Protein AF-A0A919BD78-F1 (afdb_monomer_lite)

Sequence (275 aa):
MIADKPFQGYGYGSFERAYLDYYNAMKVEQPMLNPPLLKLNHPHNEILYWVVEGGIAAALAMICFVIAYFTLFNTDSRFCWPQVLALLGLVSPIVFHAMVEIPFDSAASHWHLLIFLLFFTLVTGNQSLKSQTLPSGILPVTGALLTAGFFVPFLLTTMHTLLIIVKHEVSGFQKIETFKEIINPLPLRERMLLHVNTHKYLKGIKEKKPELLVQYIQWAKQQLRFKPRIEIYRDLLLCLKILQRESEYQAYLNEAQKTYPNELHWLATKNKTIN

Structure (mmCIF, N/CA/C/O backbone):
data_AF-A0A919BD78-F1
#
_entry.id   AF-A0A919BD78-F1
#
loop_
_atom_site.group_PDB
_atom_site.id
_atom_site.type_symbol
_atom_site.label_atom_id
_atom_site.label_alt_id
_atom_site.label_comp_id
_atom_site.label_asym_id
_atom_site.label_entity_id
_atom_site.label_seq_id
_atom_site.pdbx_PDB_ins_code
_atom_site.Cartn_x
_atom_site.Cartn_y
_atom_site.Cartn_z
_atom_site.occupancy
_atom_site.B_iso_or_equiv
_atom_site.auth_seq_id
_atom_site.auth_comp_id
_atom_site.auth_asym_id
_atom_site.auth_atom_id
_atom_site.pdbx_PDB_model_num
ATOM 1 N N . MET A 1 1 ? -3.874 -18.385 -4.266 1.00 93.62 1 MET A N 1
ATOM 2 C CA . MET A 1 1 ? -4.348 -17.039 -4.655 1.00 93.62 1 MET A CA 1
ATOM 3 C C . MET A 1 1 ? -4.496 -16.894 -6.166 1.00 93.62 1 MET A C 1
ATOM 5 O O . MET A 1 1 ? -5.627 -16.925 -6.616 1.00 93.62 1 MET A O 1
ATOM 9 N N . ILE A 1 2 ? -3.426 -16.806 -6.975 1.00 94.44 2 ILE A N 1
ATOM 10 C CA . ILE A 1 2 ? -3.578 -16.654 -8.448 1.00 94.44 2 ILE A CA 1
ATOM 11 C C . ILE A 1 2 ? -4.438 -17.777 -9.049 1.00 94.44 2 ILE A C 1
ATOM 13 O O . ILE A 1 2 ? -5.378 -17.506 -9.783 1.00 94.44 2 ILE A O 1
ATOM 17 N N . ALA A 1 3 ? -4.168 -19.031 -8.675 1.00 94.31 3 ALA A N 1
ATOM 18 C CA . ALA A 1 3 ? -4.955 -20.178 -9.132 1.00 94.31 3 ALA A CA 1
ATOM 19 C C . ALA A 1 3 ? -6.414 -20.186 -8.626 1.00 94.31 3 ALA A C 1
ATOM 21 O O . ALA A 1 3 ? -7.265 -20.791 -9.262 1.00 94.31 3 ALA A O 1
ATOM 22 N N . ASP A 1 4 ? -6.700 -19.514 -7.507 1.00 94.12 4 ASP A N 1
ATOM 23 C CA . ASP A 1 4 ? -8.040 -19.441 -6.903 1.00 94.12 4 ASP A CA 1
ATOM 24 C C . ASP A 1 4 ? -8.927 -18.420 -7.634 1.00 94.12 4 ASP A C 1
ATOM 26 O O . ASP A 1 4 ? -10.087 -18.689 -7.933 1.00 94.12 4 ASP A O 1
ATOM 30 N N . LYS A 1 5 ? -8.363 -17.260 -8.005 1.00 95.12 5 LYS A N 1
ATOM 31 C CA . LYS A 1 5 ? -9.062 -16.208 -8.764 1.00 95.12 5 LYS A CA 1
ATOM 32 C C . LYS A 1 5 ? -8.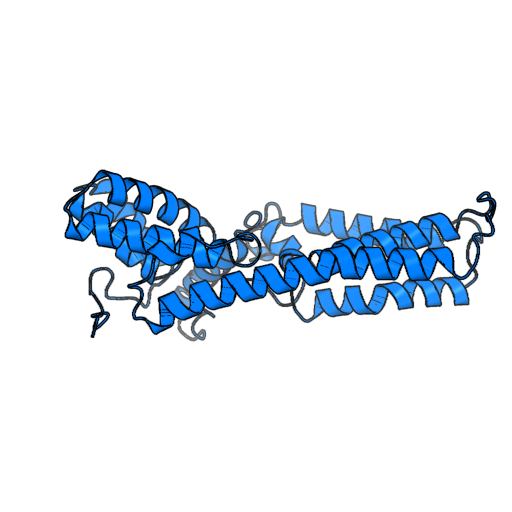274 -15.767 -10.002 1.00 95.12 5 LYS A C 1
ATOM 34 O O . LYS A 1 5 ? -7.841 -14.616 -10.068 1.00 95.12 5 LYS A O 1
ATOM 39 N N . PRO A 1 6 ? -8.116 -16.636 -11.017 1.00 94.88 6 PRO A N 1
ATOM 40 C CA . PRO A 1 6 ? -7.231 -16.363 -12.148 1.00 94.88 6 PRO A CA 1
ATOM 41 C C . PRO A 1 6 ? -7.712 -15.207 -13.030 1.00 94.88 6 PRO A C 1
ATOM 43 O O . PRO A 1 6 ? -6.895 -14.488 -13.592 1.00 94.88 6 PRO A O 1
ATOM 46 N N . PHE A 1 7 ? -9.026 -14.998 -13.153 1.00 94.50 7 PHE A N 1
ATOM 47 C CA . PHE A 1 7 ? -9.575 -13.980 -14.052 1.00 94.50 7 PHE A CA 1
ATOM 48 C C . PHE A 1 7 ? -9.624 -12.587 -13.419 1.00 94.50 7 PHE A C 1
ATOM 50 O O . PHE A 1 7 ? -9.066 -11.647 -13.973 1.00 94.50 7 PHE A O 1
ATOM 57 N N . GLN A 1 8 ? -10.290 -12.461 -12.268 1.00 93.62 8 GLN A N 1
ATOM 58 C CA . GLN A 1 8 ? -10.563 -11.168 -11.627 1.00 93.62 8 GLN A CA 1
ATOM 59 C C . GLN A 1 8 ? -9.479 -10.736 -10.632 1.00 93.62 8 GLN A C 1
ATOM 61 O O . GLN A 1 8 ? -9.412 -9.557 -10.299 1.00 93.62 8 GLN A O 1
ATOM 66 N N . GLY A 1 9 ? -8.666 -11.673 -10.133 1.00 95.50 9 GLY A N 1
ATOM 67 C CA . GLY A 1 9 ? -7.804 -11.428 -8.981 1.00 95.50 9 GLY A CA 1
ATOM 68 C C . GLY A 1 9 ? -8.604 -11.151 -7.701 1.00 95.50 9 GLY A C 1
ATOM 69 O O . GLY A 1 9 ? -9.789 -11.485 -7.591 1.00 95.50 9 GLY A O 1
ATOM 70 N N . TYR A 1 10 ? -7.944 -10.562 -6.705 1.00 95.19 10 TYR A N 1
ATOM 71 C CA . TYR A 1 10 ? -8.564 -10.186 -5.426 1.00 95.19 10 TYR A CA 1
ATOM 72 C C . TYR A 1 10 ? -8.999 -8.713 -5.357 1.00 95.19 10 TYR A C 1
ATOM 74 O O . TYR A 1 10 ? -9.708 -8.339 -4.424 1.00 95.19 10 TYR A O 1
ATOM 82 N N . GLY A 1 11 ? -8.667 -7.909 -6.370 1.00 93.75 11 GLY A N 1
ATOM 83 C CA . GLY A 1 11 ? -8.955 -6.478 -6.442 1.00 93.75 11 GLY A CA 1
ATOM 84 C C . GLY A 1 11 ? -7.806 -5.612 -5.920 1.00 93.75 11 GLY A C 1
ATOM 85 O O . GLY A 1 11 ? -7.064 -6.012 -5.023 1.00 93.75 11 GLY A O 1
ATOM 86 N N . TYR A 1 12 ? -7.675 -4.409 -6.478 1.00 91.25 12 TYR A N 1
ATOM 87 C CA . TYR A 1 12 ? -6.550 -3.515 -6.195 1.00 91.25 12 TYR A CA 1
ATOM 88 C C . TYR A 1 12 ? -6.520 -2.977 -4.761 1.00 91.25 12 TYR A C 1
ATOM 90 O O . TYR A 1 12 ? -7.548 -2.567 -4.211 1.00 91.25 12 TYR A O 1
ATOM 98 N N . GLY A 1 13 ? -5.319 -2.959 -4.179 1.00 88.94 13 GLY A N 1
ATOM 99 C CA . GLY A 1 13 ? -5.038 -2.519 -2.811 1.00 88.94 13 GLY A CA 1
ATOM 100 C C . GLY A 1 13 ? -5.510 -3.489 -1.725 1.00 88.94 13 GLY A C 1
ATOM 101 O O . GLY A 1 13 ? -5.437 -3.164 -0.538 1.00 88.94 13 GLY A O 1
ATOM 102 N N . SER A 1 14 ? -6.030 -4.659 -2.106 1.00 92.31 14 SER A N 1
ATOM 103 C CA . SER A 1 14 ? -6.612 -5.641 -1.187 1.00 92.31 14 SER A CA 1
ATOM 104 C C . SER A 1 14 ? -5.649 -6.762 -0.805 1.00 92.31 14 SER A C 1
ATOM 106 O O . SER A 1 14 ? -6.011 -7.593 0.027 1.00 92.31 14 SER A O 1
ATOM 108 N N . PHE A 1 15 ? -4.443 -6.804 -1.379 1.00 94.00 15 PHE A N 1
ATOM 109 C CA . PHE A 1 15 ? -3.507 -7.911 -1.204 1.00 94.00 15 PHE A CA 1
ATOM 110 C C . PHE A 1 15 ? -3.303 -8.315 0.254 1.00 94.00 15 PHE A C 1
ATOM 112 O O . PHE A 1 15 ? -3.422 -9.493 0.567 1.00 94.00 15 PHE A O 1
ATOM 119 N N . GLU A 1 16 ? -3.031 -7.364 1.153 1.00 93.44 16 GLU A N 1
ATOM 120 C CA . GLU A 1 16 ? -2.777 -7.670 2.567 1.00 93.44 16 GLU A CA 1
ATOM 121 C C . GLU A 1 16 ? -3.968 -8.396 3.209 1.00 93.44 16 GLU A C 1
ATOM 123 O O . GLU A 1 16 ? -3.811 -9.430 3.861 1.00 93.44 16 GLU A O 1
ATOM 128 N N . ARG A 1 17 ? -5.179 -7.883 2.970 1.00 93.81 17 ARG A N 1
ATOM 129 C CA . ARG A 1 17 ? -6.428 -8.508 3.408 1.00 93.81 17 ARG A CA 1
ATOM 130 C C . ARG A 1 17 ? -6.598 -9.900 2.798 1.00 93.81 17 ARG A C 1
ATOM 132 O O . ARG A 1 17 ? -6.839 -10.865 3.521 1.00 93.81 17 ARG A O 1
ATOM 139 N N . ALA A 1 18 ? -6.470 -9.994 1.479 1.00 94.31 18 ALA A N 1
ATOM 140 C CA . ALA A 1 18 ? -6.682 -11.217 0.722 1.00 94.31 18 ALA A CA 1
ATOM 141 C C . ALA A 1 18 ? -5.681 -12.316 1.101 1.00 94.31 18 ALA A C 1
ATOM 143 O O . ALA A 1 18 ? -6.068 -13.475 1.228 1.00 94.31 18 ALA A O 1
ATOM 144 N N . TYR A 1 19 ? -4.415 -11.957 1.319 1.00 94.94 19 TYR A N 1
ATOM 145 C CA . TYR A 1 19 ? -3.366 -12.861 1.774 1.00 94.94 19 TYR A CA 1
ATOM 146 C C . TYR A 1 19 ? -3.705 -13.447 3.142 1.00 94.94 19 TYR A C 1
ATOM 148 O O . TYR A 1 19 ? -3.635 -14.664 3.313 1.00 94.94 19 TYR A O 1
ATOM 156 N N . LEU A 1 20 ? -4.107 -12.607 4.102 1.00 93.38 20 LEU A N 1
ATOM 157 C CA . LEU A 1 20 ? -4.454 -13.070 5.444 1.00 93.38 20 LEU A CA 1
ATOM 158 C C . LEU A 1 20 ? -5.661 -14.005 5.426 1.00 93.38 20 LEU A C 1
ATOM 160 O O . LEU A 1 20 ? -5.598 -15.079 6.021 1.00 93.38 20 LEU A O 1
ATOM 164 N N . ASP A 1 21 ? -6.728 -13.632 4.724 1.00 92.06 21 ASP A N 1
ATOM 165 C CA . ASP A 1 21 ? -7.930 -14.463 4.628 1.00 92.06 21 ASP A CA 1
ATOM 166 C C . ASP A 1 21 ? -7.628 -15.801 3.939 1.00 92.06 21 ASP A C 1
ATOM 168 O O . ASP A 1 21 ? -7.974 -16.864 4.458 1.00 92.06 21 ASP A O 1
ATOM 172 N N . TYR A 1 22 ? -6.923 -15.763 2.803 1.00 92.81 22 TYR A N 1
ATOM 173 C CA . TYR A 1 22 ? -6.562 -16.957 2.040 1.00 92.81 22 TYR A CA 1
ATOM 174 C C . TYR A 1 22 ? -5.654 -17.893 2.844 1.00 92.81 22 TYR A C 1
ATOM 176 O O . TYR A 1 22 ? -5.892 -19.099 2.907 1.00 92.81 22 TYR A O 1
ATOM 184 N N . TYR A 1 23 ? -4.614 -17.352 3.481 1.00 93.12 23 TYR A N 1
ATOM 185 C CA . TYR A 1 23 ? -3.652 -18.157 4.226 1.00 93.12 23 TYR A CA 1
ATOM 186 C C . TYR A 1 23 ? -4.289 -18.779 5.471 1.00 93.12 23 TYR A C 1
ATOM 188 O O . TYR A 1 23 ? -4.046 -19.948 5.765 1.00 93.12 23 TYR A O 1
ATOM 196 N N . ASN A 1 24 ? -5.118 -18.028 6.202 1.00 90.88 24 ASN A N 1
ATOM 197 C CA . ASN A 1 24 ? -5.807 -18.574 7.370 1.00 90.88 24 ASN A CA 1
ATOM 198 C C . ASN A 1 24 ? -6.820 -19.656 6.984 1.00 90.88 24 ASN A C 1
ATOM 200 O O . ASN A 1 24 ? -6.875 -20.673 7.670 1.00 90.88 24 ASN A O 1
ATOM 204 N N . ALA A 1 25 ? -7.554 -19.494 5.878 1.00 89.12 25 ALA A N 1
ATOM 205 C CA . ALA A 1 25 ? -8.423 -20.551 5.356 1.00 89.12 25 ALA A CA 1
ATOM 206 C C . ALA A 1 25 ? -7.621 -21.824 5.029 1.00 89.12 25 ALA A C 1
ATOM 208 O O . AL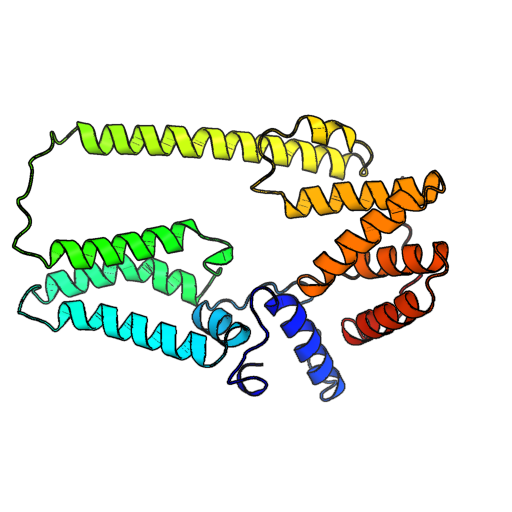A A 1 25 ? -7.955 -22.908 5.502 1.00 89.12 25 ALA A O 1
ATOM 209 N N . MET A 1 26 ? -6.492 -21.678 4.329 1.00 90.25 26 MET A N 1
ATOM 210 C CA . MET A 1 26 ? -5.600 -22.795 4.002 1.00 90.25 26 MET A CA 1
ATOM 211 C C . MET A 1 26 ? -5.025 -23.471 5.256 1.00 90.25 26 MET A C 1
ATOM 213 O O . MET A 1 26 ? -4.892 -24.689 5.305 1.00 90.25 26 MET A O 1
ATOM 217 N N . LYS A 1 27 ? -4.714 -22.699 6.302 1.00 89.06 27 LYS A N 1
ATOM 218 C CA . LYS A 1 27 ? -4.226 -23.229 7.581 1.00 89.06 27 LYS A CA 1
ATOM 219 C C . LYS A 1 27 ? -5.290 -24.011 8.353 1.00 89.06 27 LYS A C 1
ATOM 221 O O . LYS A 1 27 ? -4.941 -24.968 9.039 1.00 89.06 27 LYS A O 1
ATOM 226 N N . VAL A 1 28 ? -6.564 -23.630 8.254 1.00 86.31 28 VAL A N 1
ATOM 227 C CA . VAL A 1 28 ? -7.667 -24.413 8.839 1.00 86.31 28 VAL A CA 1
ATOM 228 C C . VAL A 1 28 ? -7.747 -25.794 8.182 1.00 86.31 28 VAL A C 1
ATOM 230 O O . VAL A 1 28 ? -7.922 -26.788 8.881 1.00 86.31 28 VAL A O 1
ATOM 233 N N . GLU A 1 29 ? -7.553 -25.869 6.865 1.00 87.88 29 GLU A N 1
ATOM 234 C CA . GLU A 1 29 ? -7.521 -27.136 6.121 1.00 87.88 29 GLU A CA 1
ATOM 235 C C . GLU A 1 29 ? -6.231 -27.935 6.359 1.00 87.88 29 GLU A C 1
ATOM 237 O O . GLU A 1 29 ? -6.248 -29.166 6.380 1.00 87.88 29 GLU A O 1
ATOM 242 N N . GLN A 1 30 ? -5.106 -27.244 6.561 1.00 91.25 30 GLN A N 1
ATOM 243 C CA . GLN A 1 30 ? -3.783 -27.834 6.764 1.00 91.25 30 GLN A CA 1
ATOM 244 C C . GLN A 1 30 ? -3.139 -27.296 8.055 1.00 91.25 30 GLN A C 1
ATOM 246 O O . GLN A 1 30 ? -2.288 -26.399 8.004 1.00 91.25 30 GLN A O 1
ATOM 251 N N . PRO A 1 31 ? -3.477 -27.868 9.230 1.00 87.31 31 PRO A N 1
ATOM 252 C CA . PRO A 1 31 ? -3.044 -27.340 10.530 1.00 87.31 31 PRO A CA 1
ATOM 253 C C . PRO A 1 31 ? -1.524 -27.288 10.738 1.00 87.31 31 PRO A C 1
ATOM 255 O O . PRO A 1 31 ? -1.042 -26.524 11.573 1.00 87.31 31 PRO A O 1
ATOM 258 N N . MET A 1 32 ? -0.765 -28.077 9.970 1.00 89.69 32 MET A N 1
ATOM 259 C CA . MET A 1 32 ? 0.701 -28.132 10.019 1.00 89.69 32 MET A CA 1
ATOM 260 C C . MET A 1 32 ? 1.386 -26.900 9.410 1.00 89.69 32 MET A C 1
ATOM 262 O O . MET A 1 32 ? 2.597 -26.740 9.559 1.00 89.69 32 MET A O 1
ATOM 266 N N . LEU A 1 33 ? 0.647 -26.027 8.719 1.00 89.00 33 LEU A N 1
ATOM 267 C CA . LEU A 1 33 ? 1.203 -24.802 8.154 1.00 89.00 33 LEU A CA 1
ATOM 268 C C . LEU A 1 33 ? 1.639 -23.824 9.252 1.00 89.00 33 LEU A C 1
ATOM 270 O O . LEU A 1 33 ? 0.952 -23.599 10.258 1.00 89.00 33 LEU A O 1
ATOM 274 N N . ASN A 1 34 ? 2.773 -23.164 9.018 1.00 88.19 34 ASN A N 1
ATOM 275 C CA . ASN A 1 34 ? 3.247 -22.077 9.872 1.00 88.19 34 ASN A CA 1
ATOM 276 C C . ASN A 1 34 ? 2.195 -20.958 9.981 1.00 88.19 34 ASN A C 1
ATOM 278 O O . ASN A 1 34 ? 1.302 -20.860 9.149 1.00 88.19 34 ASN A O 1
ATOM 282 N N . PRO A 1 35 ? 2.195 -20.131 11.036 1.00 85.62 35 PRO A N 1
ATOM 283 C CA . PRO A 1 35 ? 1.316 -18.963 11.090 1.00 85.62 35 PRO A CA 1
ATOM 284 C C . PRO A 1 35 ? 1.581 -17.988 9.926 1.00 85.62 35 PRO A C 1
ATOM 286 O O . PRO A 1 35 ? 2.736 -17.847 9.518 1.00 85.62 35 PRO A O 1
ATOM 289 N N . PRO A 1 36 ? 0.549 -17.286 9.415 1.00 87.75 36 PRO A N 1
ATOM 290 C CA . PRO A 1 36 ? 0.747 -16.260 8.399 1.00 87.75 36 PRO A CA 1
ATOM 291 C C . PRO A 1 36 ? 1.579 -15.094 8.929 1.00 87.75 36 PRO A C 1
ATOM 293 O O . PRO A 1 36 ? 1.558 -14.763 10.120 1.00 87.75 36 PRO A O 1
ATOM 296 N N . LEU A 1 37 ? 2.232 -14.391 8.008 1.00 88.81 37 LEU A N 1
ATOM 297 C CA . LEU A 1 37 ? 2.846 -13.102 8.296 1.00 88.81 37 LEU A CA 1
ATOM 298 C C . LEU A 1 37 ? 1.747 -12.040 8.453 1.00 88.81 37 LEU A C 1
ATOM 300 O O . LEU A 1 37 ? 1.179 -11.565 7.476 1.00 88.81 37 LEU A O 1
ATOM 304 N N . LEU A 1 38 ? 1.453 -11.641 9.694 1.00 86.69 38 LEU A N 1
ATOM 305 C CA . LEU A 1 38 ? 0.289 -10.795 10.024 1.00 86.69 38 LEU A CA 1
ATOM 306 C C . LEU A 1 38 ? 0.291 -9.385 9.401 1.00 86.69 38 LEU A C 1
ATOM 308 O O . LEU A 1 38 ? -0.724 -8.696 9.468 1.00 86.69 38 LEU A O 1
ATOM 312 N N . LYS A 1 39 ? 1.429 -8.931 8.869 1.00 84.88 39 LYS A N 1
ATOM 313 C CA . LYS A 1 39 ? 1.619 -7.595 8.278 1.00 84.88 39 LYS A CA 1
ATOM 314 C C . LYS A 1 39 ? 2.320 -7.670 6.919 1.00 84.88 39 LYS A C 1
ATOM 316 O O . LYS A 1 39 ? 3.130 -6.803 6.599 1.00 84.88 39 LYS A O 1
ATOM 321 N N . LEU A 1 40 ? 2.068 -8.736 6.159 1.00 89.38 40 LEU A N 1
ATOM 322 C CA . LEU A 1 40 ? 2.573 -8.848 4.795 1.00 89.38 40 LEU A CA 1
ATOM 323 C C . LEU A 1 40 ? 1.723 -7.974 3.870 1.00 89.38 40 LEU A C 1
ATOM 325 O O . LEU A 1 40 ? 0.589 -8.311 3.545 1.00 89.38 40 LEU A O 1
ATOM 329 N N . ASN A 1 41 ? 2.276 -6.836 3.467 1.00 86.06 41 ASN A N 1
ATOM 330 C CA . ASN A 1 41 ? 1.580 -5.837 2.662 1.00 86.06 41 ASN A CA 1
ATOM 331 C C . ASN A 1 41 ? 1.720 -6.046 1.147 1.00 86.06 41 ASN A C 1
ATOM 333 O O . ASN A 1 41 ? 0.911 -5.504 0.404 1.00 86.06 41 ASN A O 1
ATOM 337 N N . HIS A 1 42 ? 2.713 -6.810 0.692 1.00 87.69 42 HIS A N 1
ATOM 338 C CA . HIS A 1 42 ? 2.943 -7.145 -0.717 1.00 87.69 42 HIS A CA 1
ATOM 339 C C . HIS A 1 42 ? 3.817 -8.405 -0.828 1.00 87.69 42 HIS A C 1
ATOM 341 O O . HIS A 1 42 ? 4.528 -8.739 0.125 1.00 87.69 42 HIS A O 1
ATOM 347 N N . PRO A 1 43 ? 3.806 -9.116 -1.968 1.00 88.62 43 PRO A N 1
ATOM 348 C CA . PRO A 1 43 ? 4.847 -10.075 -2.293 1.00 88.62 43 PRO A CA 1
ATOM 349 C C . PRO A 1 43 ? 6.088 -9.328 -2.803 1.00 88.62 43 PRO A C 1
ATOM 351 O O . PRO A 1 43 ? 5.973 -8.269 -3.412 1.00 88.62 43 PRO A O 1
ATOM 354 N N . HIS A 1 44 ? 7.275 -9.909 -2.637 1.00 85.75 44 HIS A N 1
ATOM 355 C CA . HIS A 1 44 ? 8.544 -9.327 -3.110 1.00 85.75 44 HIS A CA 1
ATOM 356 C C . HIS A 1 44 ? 8.727 -9.342 -4.637 1.00 85.75 44 HIS A C 1
ATOM 358 O O . HIS A 1 44 ? 9.845 -9.300 -5.129 1.00 85.75 44 HIS A O 1
ATOM 364 N N . ASN A 1 45 ? 7.642 -9.460 -5.399 1.00 90.44 45 ASN A N 1
ATOM 365 C CA . ASN A 1 45 ? 7.668 -9.501 -6.850 1.00 90.44 45 ASN A CA 1
ATOM 366 C C . ASN A 1 45 ? 6.482 -8.713 -7.404 1.00 90.44 45 ASN A C 1
ATOM 368 O O . ASN A 1 45 ? 5.328 -9.102 -7.211 1.00 90.44 45 ASN A O 1
ATOM 372 N N . GLU A 1 46 ? 6.789 -7.639 -8.124 1.00 89.25 46 GLU A N 1
ATOM 373 C CA . GLU A 1 46 ? 5.809 -6.724 -8.701 1.00 89.25 46 GLU A CA 1
ATOM 374 C C . GLU A 1 46 ? 4.841 -7.458 -9.635 1.00 89.25 46 GLU A C 1
ATOM 376 O O . GLU A 1 46 ? 3.630 -7.334 -9.496 1.00 89.25 46 GLU A O 1
ATOM 381 N N . ILE A 1 47 ? 5.336 -8.307 -10.540 1.00 89.81 47 ILE A N 1
ATOM 382 C CA . ILE A 1 47 ? 4.472 -9.032 -11.486 1.00 89.81 47 ILE A CA 1
ATOM 383 C C . ILE A 1 47 ? 3.478 -9.912 -10.724 1.00 89.81 47 ILE A C 1
ATOM 385 O O . ILE A 1 47 ? 2.282 -9.879 -11.009 1.00 89.81 47 ILE A O 1
ATOM 389 N N . LEU A 1 48 ? 3.944 -10.668 -9.727 1.00 91.88 48 LEU A N 1
ATOM 390 C CA . LEU A 1 48 ? 3.053 -11.490 -8.909 1.00 91.88 48 LEU A CA 1
ATOM 391 C C . LEU A 1 48 ? 2.041 -10.640 -8.143 1.00 91.88 48 LEU A C 1
ATOM 393 O O . LEU A 1 48 ? 0.887 -11.045 -8.036 1.00 91.88 48 LEU A O 1
ATOM 397 N N . TYR A 1 49 ? 2.445 -9.473 -7.645 1.00 92.44 49 TYR A N 1
ATOM 398 C CA . TYR A 1 49 ? 1.549 -8.544 -6.965 1.00 92.44 49 TYR A CA 1
ATOM 399 C C . TYR A 1 49 ? 0.403 -8.094 -7.885 1.00 92.44 49 TYR A C 1
ATOM 401 O O . TYR A 1 49 ? -0.766 -8.322 -7.565 1.00 92.44 49 TYR A O 1
ATOM 409 N N . TRP A 1 50 ? 0.729 -7.590 -9.081 1.00 92.25 50 TRP A N 1
ATOM 410 C CA . TRP A 1 50 ? -0.259 -7.168 -10.081 1.00 92.25 50 TRP A CA 1
ATOM 411 C C . TRP A 1 50 ? -1.182 -8.306 -10.514 1.00 92.25 50 TRP A C 1
ATOM 413 O O . TRP A 1 50 ? -2.383 -8.097 -10.671 1.00 92.25 50 TRP A O 1
ATOM 423 N N . VAL A 1 51 ? -0.651 -9.517 -10.696 1.00 94.94 51 VAL A N 1
ATOM 424 C CA . VAL A 1 51 ? -1.450 -10.676 -11.123 1.00 94.94 51 VAL A CA 1
ATOM 425 C C . VAL A 1 51 ? -2.341 -11.201 -9.995 1.00 94.94 51 VAL A C 1
ATOM 427 O O . VAL A 1 51 ? -3.461 -11.633 -10.259 1.00 94.94 51 VAL A O 1
ATOM 430 N N . VAL A 1 52 ? -1.907 -11.146 -8.733 1.00 95.56 52 VAL A N 1
ATOM 431 C CA . VAL A 1 52 ? -2.771 -11.500 -7.595 1.00 95.56 52 VAL A CA 1
ATOM 432 C C . VAL A 1 52 ? -3.949 -10.530 -7.487 1.00 95.56 52 VAL A C 1
ATOM 434 O O . VAL A 1 52 ? -5.078 -10.970 -7.261 1.00 95.56 52 VAL A O 1
ATOM 437 N N . GLU A 1 53 ? -3.721 -9.229 -7.658 1.00 94.75 53 GLU A N 1
ATOM 438 C CA . GLU A 1 53 ? -4.782 -8.229 -7.509 1.00 94.75 53 GLU A CA 1
ATOM 439 C C . GLU A 1 53 ? -5.672 -8.097 -8.751 1.00 94.75 53 GLU A C 1
ATOM 441 O O . GLU A 1 53 ? -6.893 -8.073 -8.610 1.00 94.75 53 GLU A O 1
ATOM 446 N N . GLY A 1 54 ? -5.087 -8.046 -9.949 1.00 94.56 54 GLY A N 1
ATOM 447 C CA . GLY A 1 54 ? -5.785 -7.793 -11.216 1.00 94.56 54 GLY A CA 1
ATOM 448 C C . GLY A 1 54 ? -5.983 -9.017 -12.118 1.00 94.56 54 GLY A C 1
ATOM 449 O O . GLY A 1 54 ? -6.525 -8.883 -13.217 1.00 94.56 54 GLY A O 1
ATOM 450 N N . GLY A 1 55 ? -5.538 -10.202 -11.694 1.00 96.00 55 GLY A N 1
ATOM 451 C CA . GLY A 1 55 ? -5.734 -11.457 -12.419 1.00 96.00 55 GLY A CA 1
ATOM 452 C C . GLY A 1 55 ? -5.083 -11.482 -13.805 1.00 96.00 55 GLY A C 1
ATOM 453 O O . GLY A 1 55 ? -4.051 -10.856 -14.068 1.00 96.00 55 GLY A O 1
ATOM 454 N N . ILE A 1 56 ? -5.709 -12.221 -14.721 1.00 96.19 56 ILE A N 1
ATOM 455 C CA . ILE A 1 56 ? -5.215 -12.422 -16.086 1.00 96.19 56 ILE A CA 1
ATOM 456 C C . ILE A 1 56 ? -5.170 -11.122 -16.889 1.00 96.19 56 ILE A C 1
ATOM 458 O O . ILE A 1 56 ? -4.304 -10.972 -17.745 1.00 96.19 56 ILE A O 1
ATOM 462 N N . ALA A 1 57 ? -6.058 -10.165 -16.605 1.00 95.44 57 ALA A N 1
ATOM 463 C CA . ALA A 1 57 ? -6.050 -8.873 -17.281 1.00 95.44 57 ALA A CA 1
ATOM 464 C C . ALA A 1 57 ? -4.736 -8.122 -17.010 1.00 95.44 57 ALA A C 1
ATOM 466 O O . ALA A 1 57 ? -4.104 -7.636 -17.947 1.00 95.44 57 ALA A O 1
ATOM 467 N N . ALA A 1 58 ? -4.281 -8.106 -15.752 1.00 94.75 58 ALA A N 1
ATOM 468 C CA . ALA A 1 58 ? -2.993 -7.526 -15.384 1.00 94.75 58 ALA A CA 1
ATOM 469 C C . ALA A 1 58 ? -1.814 -8.292 -16.011 1.00 94.75 58 ALA A C 1
ATOM 471 O O . ALA A 1 58 ? -0.884 -7.673 -16.528 1.00 94.75 58 ALA A O 1
ATOM 472 N N . ALA A 1 59 ? -1.878 -9.630 -16.037 1.00 94.69 59 ALA A N 1
ATOM 473 C CA . ALA A 1 59 ? -0.854 -10.458 -16.679 1.00 94.69 59 ALA A CA 1
ATOM 474 C C . ALA A 1 59 ? -0.718 -10.145 -18.179 1.00 94.69 59 ALA A C 1
ATOM 476 O O . ALA A 1 59 ? 0.384 -9.902 -18.670 1.00 94.69 59 ALA A O 1
ATOM 477 N N . LEU A 1 60 ? -1.840 -10.111 -18.905 1.00 96.31 60 LEU A N 1
ATOM 478 C CA . LEU A 1 60 ? -1.867 -9.815 -20.337 1.00 96.31 60 LEU A CA 1
ATOM 479 C C . LEU A 1 60 ? -1.401 -8.390 -20.624 1.00 96.31 60 LEU A C 1
ATOM 481 O O . LEU A 1 60 ? -0.608 -8.198 -21.539 1.00 96.31 60 LEU A O 1
ATOM 485 N N . ALA A 1 61 ? -1.822 -7.407 -19.824 1.00 94.50 61 ALA A N 1
ATOM 486 C CA . ALA A 1 61 ? -1.351 -6.032 -19.960 1.00 94.50 61 ALA A CA 1
ATOM 487 C C . ALA A 1 61 ? 0.176 -5.939 -19.813 1.00 94.50 61 ALA A C 1
ATOM 489 O O . ALA A 1 61 ? 0.829 -5.287 -20.627 1.00 94.50 61 ALA A O 1
ATOM 490 N N . MET A 1 62 ? 0.755 -6.645 -18.835 1.00 92.31 62 MET A N 1
ATOM 491 C CA . MET A 1 62 ? 2.205 -6.689 -18.635 1.00 92.31 62 MET A CA 1
ATOM 492 C C . MET A 1 62 ? 2.924 -7.368 -19.809 1.00 92.31 62 MET A C 1
ATOM 494 O O . MET A 1 62 ? 3.928 -6.858 -20.298 1.00 92.31 62 MET A O 1
ATOM 498 N N . ILE A 1 63 ? 2.389 -8.483 -20.315 1.00 95.38 63 ILE A N 1
ATOM 499 C CA . ILE A 1 63 ? 2.936 -9.170 -21.494 1.00 95.38 63 ILE A CA 1
ATOM 500 C C . ILE A 1 63 ? 2.891 -8.248 -22.717 1.00 95.38 63 ILE A C 1
ATOM 502 O O . ILE A 1 63 ? 3.901 -8.086 -23.398 1.00 95.38 63 ILE A O 1
ATOM 506 N N . CYS A 1 64 ? 1.755 -7.596 -22.977 1.00 95.88 64 CYS A N 1
ATOM 507 C CA . CYS A 1 64 ? 1.614 -6.632 -24.064 1.00 95.88 64 CYS A CA 1
ATOM 508 C C . CYS A 1 64 ? 2.602 -5.470 -23.921 1.00 95.88 64 CYS A C 1
ATOM 510 O O . CYS A 1 64 ? 3.203 -5.071 -24.912 1.00 95.88 64 CYS A O 1
ATOM 512 N N . PHE A 1 65 ? 2.804 -4.960 -22.705 1.00 91.94 65 PHE A N 1
ATOM 513 C CA . PHE A 1 65 ? 3.756 -3.888 -22.424 1.00 91.94 65 PHE A CA 1
ATOM 514 C C . PHE A 1 65 ? 5.202 -4.302 -22.720 1.00 91.94 65 PHE A C 1
ATOM 516 O O . PHE A 1 65 ? 5.928 -3.578 -23.400 1.00 91.94 65 PHE A O 1
ATOM 523 N N . VAL A 1 66 ? 5.602 -5.495 -22.274 1.00 92.31 66 VAL A N 1
ATOM 524 C CA . VAL A 1 66 ? 6.932 -6.056 -22.542 1.00 92.31 66 VAL A CA 1
ATOM 525 C C . VAL A 1 66 ? 7.130 -6.284 -24.042 1.00 92.31 66 VAL A C 1
ATOM 527 O O . VAL A 1 66 ? 8.138 -5.848 -24.595 1.00 92.31 66 VAL A O 1
ATOM 530 N N . ILE A 1 67 ? 6.160 -6.902 -24.724 1.00 94.38 67 ILE A N 1
ATOM 531 C CA . ILE A 1 67 ? 6.211 -7.114 -26.178 1.00 94.38 67 ILE A CA 1
ATOM 532 C C . ILE A 1 67 ? 6.331 -5.771 -26.901 1.00 94.38 67 ILE A C 1
ATOM 534 O O . ILE A 1 67 ? 7.229 -5.608 -27.722 1.00 94.38 67 ILE A O 1
ATOM 538 N N . ALA A 1 68 ? 5.483 -4.795 -26.567 1.00 91.25 68 ALA A N 1
ATOM 539 C CA . ALA A 1 68 ? 5.521 -3.465 -27.164 1.00 91.25 68 ALA A CA 1
ATOM 540 C C . ALA A 1 68 ? 6.903 -2.819 -26.999 1.00 91.25 68 ALA A C 1
ATOM 542 O O . ALA A 1 68 ? 7.464 -2.319 -27.975 1.00 91.25 68 ALA A O 1
ATOM 543 N N . TYR A 1 69 ? 7.503 -2.905 -25.810 1.00 91.25 69 TYR A N 1
ATOM 544 C CA . TYR A 1 69 ? 8.850 -2.388 -25.591 1.00 91.25 69 TYR A CA 1
ATOM 545 C C . TYR A 1 69 ? 9.897 -3.088 -26.467 1.00 91.25 69 TYR A C 1
ATOM 547 O O . TYR A 1 69 ? 10.672 -2.418 -27.146 1.00 91.25 69 TYR A O 1
ATOM 555 N N . PHE A 1 70 ? 9.888 -4.422 -26.539 1.00 91.25 70 PHE A N 1
ATOM 556 C CA . PHE A 1 70 ? 10.849 -5.159 -27.367 1.00 91.25 70 PHE A CA 1
ATOM 557 C C . PHE A 1 70 ? 10.654 -4.934 -28.874 1.00 91.25 70 PHE A C 1
ATOM 559 O O . PHE A 1 70 ? 11.634 -4.912 -29.620 1.00 91.25 70 PHE A O 1
ATOM 566 N N . THR A 1 71 ? 9.423 -4.696 -29.340 1.00 89.81 71 THR A N 1
ATOM 567 C CA . THR A 1 71 ? 9.176 -4.363 -30.756 1.00 89.81 71 THR A CA 1
ATOM 568 C C . THR A 1 71 ? 9.855 -3.062 -31.187 1.00 89.81 71 THR A C 1
ATOM 570 O O . THR A 1 71 ? 10.214 -2.928 -32.360 1.00 89.81 71 THR A O 1
ATOM 573 N N . LEU A 1 72 ? 10.137 -2.140 -30.253 1.00 87.38 72 LEU A N 1
ATOM 574 C CA . LEU A 1 72 ? 10.886 -0.917 -30.555 1.00 87.38 72 LEU A CA 1
ATOM 575 C C . LEU A 1 72 ? 12.271 -1.225 -31.135 1.00 87.38 72 LEU A C 1
ATOM 577 O O . LEU A 1 72 ? 12.696 -0.544 -32.070 1.00 87.38 72 LEU A O 1
ATOM 581 N N . PHE A 1 73 ? 12.932 -2.277 -30.647 1.00 87.25 73 PHE A N 1
ATOM 582 C CA . PHE A 1 73 ? 14.267 -2.678 -31.094 1.00 87.25 73 PHE A CA 1
ATOM 583 C C . PHE A 1 73 ? 14.259 -3.495 -32.390 1.00 87.25 73 PHE A C 1
ATOM 585 O O . PHE A 1 73 ? 15.237 -3.466 -33.131 1.00 87.25 73 PHE A O 1
ATOM 592 N N . ASN A 1 74 ? 13.157 -4.191 -32.685 1.00 80.06 74 ASN A N 1
ATOM 593 C CA . ASN A 1 74 ? 13.047 -5.068 -33.856 1.00 80.06 74 ASN A CA 1
ATOM 594 C C . ASN A 1 74 ? 12.669 -4.338 -35.154 1.00 80.06 74 ASN A C 1
ATOM 596 O O . ASN A 1 74 ? 12.773 -4.925 -36.227 1.00 80.06 74 ASN A O 1
ATOM 600 N N . THR A 1 75 ? 12.213 -3.085 -35.079 1.00 66.06 75 THR A N 1
ATOM 601 C CA . THR A 1 75 ? 11.737 -2.350 -36.262 1.00 66.06 75 THR A CA 1
ATOM 602 C C . THR A 1 75 ? 12.823 -1.385 -36.769 1.00 66.06 75 THR A C 1
ATOM 604 O O . THR A 1 75 ? 13.320 -0.555 -36.005 1.00 66.06 75 THR A O 1
ATOM 607 N N . ASP A 1 76 ? 13.164 -1.491 -38.057 1.00 60.53 76 ASP A N 1
ATOM 608 C CA . ASP A 1 76 ? 13.848 -0.485 -38.896 1.00 60.53 76 ASP A CA 1
ATOM 609 C C . ASP A 1 76 ? 15.313 -0.111 -38.614 1.00 60.53 76 ASP A C 1
ATOM 611 O O . ASP A 1 76 ? 15.687 1.047 -38.794 1.00 60.53 76 ASP A O 1
ATOM 615 N N . SER A 1 77 ? 16.184 -1.042 -38.203 1.00 65.62 77 SER A N 1
ATOM 616 C CA . SER A 1 77 ? 17.633 -0.759 -38.049 1.00 65.62 77 SER A CA 1
ATOM 617 C C . SER A 1 77 ? 17.939 0.475 -37.176 1.00 65.62 77 SER A C 1
ATOM 619 O O . SER A 1 77 ? 19.008 1.077 -37.283 1.00 65.62 77 SER A O 1
ATOM 621 N N . ARG A 1 78 ? 16.983 0.875 -36.321 1.00 74.81 78 ARG A N 1
ATOM 622 C CA . ARG A 1 78 ? 17.021 2.126 -35.546 1.00 74.81 78 ARG A CA 1
ATOM 623 C C . ARG A 1 78 ? 18.136 2.124 -34.514 1.00 74.81 78 ARG A C 1
ATOM 625 O O . ARG A 1 78 ? 18.639 3.181 -34.149 1.00 74.81 78 ARG A O 1
ATOM 632 N N . PHE A 1 79 ? 18.517 0.929 -34.077 1.00 81.69 79 PHE A N 1
ATOM 633 C CA . PHE A 1 79 ? 19.546 0.701 -33.084 1.00 81.69 79 PHE A CA 1
ATOM 634 C C . PHE A 1 79 ? 20.500 -0.390 -33.551 1.00 81.69 79 PHE A C 1
ATOM 636 O O . PHE A 1 79 ? 20.078 -1.414 -34.088 1.00 81.69 79 PHE A O 1
ATOM 643 N N . CYS A 1 80 ? 21.791 -0.204 -33.288 1.00 86.44 80 CYS A N 1
ATOM 644 C CA . CYS A 1 80 ? 22.744 -1.305 -33.345 1.00 86.44 80 CYS A CA 1
ATOM 645 C C . CYS A 1 80 ? 22.694 -2.124 -32.043 1.00 86.44 80 CYS A C 1
ATOM 647 O O . CYS A 1 80 ? 22.314 -1.615 -30.988 1.00 86.44 80 CYS A O 1
ATOM 649 N N . TRP A 1 81 ? 23.115 -3.391 -32.089 1.00 87.12 81 TRP A N 1
ATOM 650 C CA . TRP A 1 81 ? 23.100 -4.286 -30.921 1.00 87.12 81 TRP A CA 1
ATOM 651 C C . TRP A 1 81 ? 23.730 -3.690 -29.646 1.00 87.12 81 TRP A C 1
ATOM 653 O O . TRP A 1 81 ? 23.104 -3.796 -28.591 1.00 87.12 81 TRP A O 1
ATOM 663 N N . PRO A 1 82 ? 24.894 -3.007 -29.697 1.00 89.94 82 PRO A N 1
ATOM 664 C CA . PRO A 1 82 ? 25.445 -2.340 -28.516 1.00 89.94 82 PRO A CA 1
ATOM 665 C C . PRO A 1 82 ? 24.518 -1.277 -27.907 1.00 89.94 82 PRO A C 1
ATOM 667 O O . PRO A 1 82 ? 24.439 -1.168 -26.686 1.00 89.94 82 PRO A O 1
ATOM 670 N N . GLN A 1 83 ? 23.791 -0.514 -28.730 1.00 87.75 83 GLN A N 1
ATOM 671 C CA . GLN A 1 83 ? 22.833 0.491 -28.251 1.00 87.75 83 GLN A CA 1
ATOM 672 C C . GLN A 1 83 ? 21.616 -0.164 -27.596 1.00 87.75 83 GLN A C 1
ATOM 674 O O . GLN A 1 83 ? 21.175 0.294 -26.544 1.00 87.75 83 GLN A O 1
ATOM 679 N N . VAL A 1 84 ? 21.110 -1.259 -28.175 1.00 90.38 84 VAL A N 1
ATOM 680 C CA . VAL A 1 84 ? 20.026 -2.049 -27.572 1.00 90.38 84 VAL A CA 1
ATOM 681 C C . VAL A 1 84 ? 20.448 -2.550 -26.192 1.00 90.38 84 VAL A C 1
ATOM 683 O O . VAL A 1 84 ? 19.731 -2.341 -25.217 1.00 90.38 84 VAL A O 1
ATOM 686 N N . LEU A 1 85 ? 21.639 -3.145 -26.082 1.00 92.00 85 LEU A N 1
ATOM 687 C CA . LEU A 1 85 ? 22.164 -3.632 -24.804 1.00 92.00 85 LEU A CA 1
ATOM 688 C C . LEU A 1 85 ? 22.353 -2.505 -23.782 1.00 92.00 85 LEU A C 1
ATOM 690 O O . LEU A 1 85 ? 22.037 -2.698 -22.611 1.00 92.00 85 LEU A O 1
ATOM 694 N N . ALA A 1 86 ? 22.814 -1.325 -24.208 1.00 91.31 86 ALA A N 1
ATOM 695 C CA . ALA A 1 86 ? 22.951 -0.168 -23.326 1.00 91.31 86 ALA A CA 1
ATOM 696 C C . ALA A 1 86 ? 21.593 0.321 -22.787 1.00 91.31 86 ALA A C 1
ATOM 698 O O . ALA A 1 86 ? 21.468 0.589 -21.594 1.00 91.31 86 ALA A O 1
ATOM 699 N N . LEU A 1 87 ? 20.564 0.396 -23.640 1.00 91.69 87 LEU A N 1
ATOM 700 C CA . LEU A 1 87 ? 19.211 0.809 -23.245 1.00 91.69 87 LEU A CA 1
ATOM 701 C C . LEU A 1 87 ? 18.545 -0.222 -22.323 1.00 91.69 87 LEU A C 1
ATOM 703 O O . LEU A 1 87 ? 17.956 0.152 -21.309 1.00 91.69 87 LEU A O 1
ATOM 707 N N . LEU A 1 88 ? 18.703 -1.516 -22.615 1.00 93.50 88 LEU A N 1
ATOM 708 C CA . LEU A 1 88 ? 18.245 -2.589 -21.728 1.00 93.50 88 LEU A CA 1
ATOM 709 C C . LEU A 1 88 ? 18.971 -2.554 -20.377 1.00 93.50 88 LEU A C 1
ATOM 711 O O . LEU A 1 88 ? 18.331 -2.689 -19.335 1.00 93.50 88 LEU A O 1
ATOM 715 N N . GLY A 1 89 ? 20.285 -2.312 -20.384 1.00 93.94 89 GLY A N 1
ATOM 716 C CA . GLY A 1 89 ? 21.088 -2.158 -19.170 1.00 93.94 89 GLY A CA 1
ATOM 717 C C . GLY A 1 89 ? 20.697 -0.942 -18.326 1.00 93.94 89 GLY A C 1
ATOM 718 O O . GLY A 1 89 ? 20.868 -0.961 -17.111 1.00 93.94 89 GLY A O 1
ATOM 719 N N . LEU A 1 90 ? 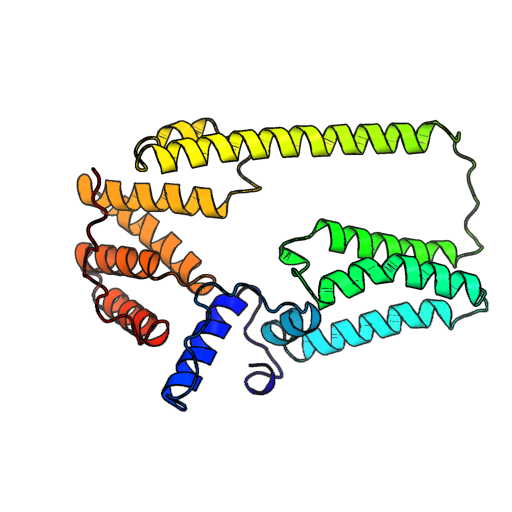20.124 0.099 -18.936 1.00 92.94 90 LEU A N 1
ATOM 720 C CA . LEU A 1 90 ? 19.628 1.277 -18.221 1.00 92.94 90 LEU A CA 1
ATOM 721 C C . LEU A 1 90 ? 18.333 0.976 -17.451 1.00 92.94 90 LEU A C 1
ATOM 723 O O . LEU A 1 90 ? 18.127 1.479 -16.348 1.00 92.94 90 LEU A O 1
ATOM 727 N N . VAL A 1 91 ? 17.473 0.133 -18.023 1.00 92.44 91 VAL A N 1
ATOM 728 C CA . VAL A 1 91 ? 16.188 -0.270 -17.434 1.00 92.44 91 VAL A CA 1
ATOM 729 C C . VAL A 1 91 ? 16.351 -1.421 -16.432 1.00 92.44 91 VAL A C 1
ATOM 731 O O . VAL A 1 91 ? 15.587 -1.518 -15.466 1.00 92.44 91 VAL A O 1
ATOM 734 N N . SER A 1 92 ? 17.359 -2.280 -16.615 1.00 92.25 92 SER A N 1
ATOM 735 C CA . SER A 1 92 ? 17.502 -3.521 -15.849 1.00 92.25 92 SER A CA 1
ATOM 736 C C . SER A 1 92 ? 17.552 -3.354 -14.327 1.00 92.25 92 SER A C 1
ATOM 738 O O . SER A 1 92 ? 16.898 -4.154 -13.662 1.00 92.25 92 SER A O 1
ATOM 740 N N . PRO A 1 93 ? 18.237 -2.355 -13.724 1.00 90.62 93 PRO A N 1
ATOM 741 C CA . PRO A 1 93 ? 18.284 -2.241 -12.266 1.00 90.62 93 PRO A CA 1
ATOM 742 C C . PRO A 1 93 ? 16.895 -2.033 -11.658 1.00 90.62 93 PRO A C 1
ATOM 744 O O . PRO A 1 93 ? 16.580 -2.622 -10.629 1.00 90.62 93 PRO A O 1
ATOM 747 N N . ILE A 1 94 ? 16.043 -1.248 -12.326 1.00 89.38 94 ILE A N 1
ATOM 748 C CA . ILE A 1 94 ? 14.679 -0.960 -11.868 1.00 89.38 94 ILE A CA 1
ATOM 749 C C . ILE A 1 94 ? 13.804 -2.205 -12.001 1.00 89.38 94 ILE A C 1
ATOM 751 O O . ILE A 1 94 ? 13.056 -2.533 -11.084 1.00 89.38 94 ILE A O 1
ATOM 755 N N . VAL A 1 95 ? 13.926 -2.921 -13.123 1.00 88.81 95 VAL A N 1
ATOM 756 C CA . VAL A 1 95 ? 13.198 -4.177 -13.337 1.00 88.81 95 VAL A CA 1
ATOM 757 C C . VAL A 1 95 ? 13.61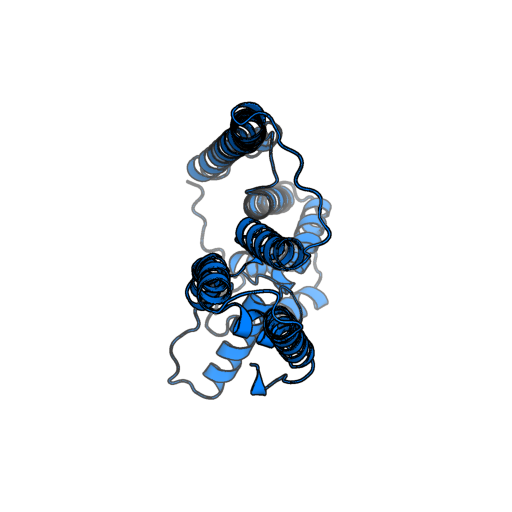0 -5.214 -12.296 1.00 88.81 95 VAL A C 1
ATOM 759 O O . VAL A 1 95 ? 12.742 -5.817 -11.677 1.00 88.81 95 VAL A O 1
ATOM 762 N N . PHE A 1 96 ? 14.909 -5.392 -12.046 1.00 89.00 96 PHE A N 1
ATOM 763 C CA . PHE A 1 96 ? 15.386 -6.335 -11.036 1.00 89.00 96 PHE A CA 1
ATOM 764 C C . PHE A 1 96 ? 14.952 -5.945 -9.626 1.00 89.00 96 PHE A C 1
ATOM 766 O O . PHE A 1 96 ? 14.488 -6.813 -8.895 1.00 89.00 96 PHE A O 1
ATOM 773 N N . HIS A 1 97 ? 15.029 -4.664 -9.261 1.00 86.31 97 HIS A N 1
ATOM 774 C CA . HIS A 1 97 ? 14.532 -4.183 -7.971 1.00 86.31 97 HIS A CA 1
ATOM 775 C C . HIS A 1 97 ? 13.040 -4.507 -7.785 1.00 86.31 97 HIS A C 1
ATOM 777 O O . HIS A 1 97 ? 12.658 -5.076 -6.762 1.00 86.31 97 HIS A O 1
ATOM 783 N N . ALA A 1 98 ? 12.217 -4.274 -8.814 1.00 85.06 98 ALA A N 1
ATOM 784 C CA . ALA A 1 98 ? 10.796 -4.626 -8.803 1.00 85.06 98 ALA A CA 1
ATOM 785 C C . ALA A 1 98 ? 10.540 -6.145 -8.686 1.00 85.06 98 ALA A C 1
ATOM 787 O O . ALA A 1 98 ? 9.445 -6.565 -8.315 1.00 85.06 98 ALA A O 1
ATOM 788 N N . MET A 1 99 ? 11.523 -6.993 -9.008 1.00 86.19 99 MET A N 1
ATOM 789 C CA . MET A 1 99 ? 11.392 -8.451 -8.913 1.00 86.19 99 MET A CA 1
ATOM 790 C C . MET A 1 99 ? 11.789 -9.029 -7.553 1.00 86.19 99 MET A C 1
ATOM 792 O O . MET A 1 99 ? 11.460 -10.195 -7.319 1.00 86.19 99 MET A O 1
ATOM 796 N N . VAL A 1 100 ? 12.521 -8.281 -6.715 1.00 84.44 100 VAL A N 1
ATOM 797 C CA . VAL A 1 100 ? 13.153 -8.826 -5.496 1.00 84.44 100 VAL A CA 1
ATOM 798 C C . VAL A 1 100 ? 12.813 -8.091 -4.204 1.00 84.44 100 VAL A C 1
ATOM 800 O O . VAL A 1 100 ? 13.073 -8.639 -3.135 1.00 84.44 100 VAL A O 1
ATOM 803 N N . GLU A 1 101 ? 12.287 -6.867 -4.266 1.00 79.06 101 GLU A N 1
ATOM 804 C CA . GLU A 1 101 ? 12.184 -6.021 -3.075 1.00 79.06 101 GLU A CA 1
ATOM 805 C C . GLU A 1 101 ? 10.772 -5.467 -2.842 1.00 79.06 101 GLU A C 1
ATOM 807 O O . GLU A 1 101 ? 9.909 -6.195 -2.343 1.00 79.06 101 GLU A O 1
ATOM 812 N N . ILE A 1 102 ? 10.553 -4.182 -3.145 1.00 74.56 102 ILE A N 1
ATOM 813 C CA . ILE A 1 102 ? 9.361 -3.401 -2.799 1.00 74.56 102 ILE A CA 1
ATOM 814 C C . ILE A 1 102 ? 8.601 -3.036 -4.086 1.00 74.56 102 ILE A C 1
ATOM 816 O O . ILE A 1 102 ? 9.235 -2.645 -5.070 1.00 74.56 102 ILE A O 1
ATOM 820 N N . PRO A 1 103 ? 7.257 -3.109 -4.092 1.00 76.94 103 PRO A N 1
ATOM 821 C CA . PRO A 1 103 ? 6.450 -2.798 -5.258 1.00 76.94 103 PRO A CA 1
ATOM 822 C C . PRO A 1 103 ? 6.477 -1.314 -5.610 1.00 76.94 103 PRO A C 1
ATOM 824 O O . PRO A 1 103 ? 6.699 -0.450 -4.749 1.00 76.94 103 PRO A O 1
ATOM 827 N N . PHE A 1 104 ? 6.152 -0.994 -6.864 1.00 74.31 104 PHE A N 1
ATOM 828 C CA . PHE A 1 104 ? 6.144 0.394 -7.334 1.00 74.31 104 PHE A CA 1
ATOM 829 C C . PHE A 1 104 ? 5.157 1.286 -6.572 1.00 74.31 104 PHE A C 1
ATOM 831 O O . PHE A 1 104 ? 5.409 2.484 -6.446 1.00 74.31 104 PHE A O 1
ATOM 838 N N . ASP A 1 105 ? 4.107 0.718 -5.975 1.00 63.72 105 ASP A N 1
ATOM 839 C CA . ASP A 1 105 ? 3.155 1.434 -5.114 1.00 63.72 105 ASP A CA 1
ATOM 840 C C . ASP A 1 105 ? 3.830 2.180 -3.953 1.00 63.72 105 ASP A C 1
ATOM 842 O O . ASP A 1 105 ? 3.419 3.279 -3.581 1.00 63.72 105 ASP A O 1
ATOM 846 N N . SER A 1 106 ? 4.891 1.607 -3.380 1.00 64.81 106 SER A N 1
ATOM 847 C CA . SER A 1 106 ? 5.658 2.238 -2.293 1.00 64.81 106 SER A CA 1
ATOM 848 C C . SER A 1 106 ? 6.863 3.035 -2.806 1.00 64.81 106 SER A C 1
ATOM 850 O O . SER A 1 106 ? 7.547 3.707 -2.036 1.00 64.81 106 SER A O 1
ATOM 852 N N . ALA A 1 107 ? 7.116 2.975 -4.112 1.00 72.62 107 ALA A N 1
ATOM 853 C CA . ALA A 1 107 ? 8.318 3.451 -4.772 1.00 72.62 107 ALA A CA 1
ATOM 854 C C . ALA A 1 107 ? 7.978 4.162 -6.094 1.00 72.62 107 ALA A C 1
ATOM 856 O O . ALA A 1 107 ? 8.646 3.957 -7.108 1.00 72.62 107 ALA A O 1
ATOM 857 N N . ALA A 1 108 ? 6.961 5.035 -6.076 1.00 75.50 108 ALA A N 1
ATOM 858 C CA . ALA A 1 108 ? 6.428 5.691 -7.272 1.00 75.50 108 ALA A CA 1
ATOM 859 C C . ALA A 1 108 ? 7.515 6.351 -8.139 1.00 75.50 108 ALA A C 1
ATOM 861 O O . ALA A 1 108 ? 7.421 6.336 -9.363 1.00 75.50 108 ALA A O 1
ATOM 862 N N . SER A 1 109 ? 8.585 6.886 -7.544 1.00 78.69 109 SER A N 1
ATOM 863 C CA . SER A 1 109 ? 9.718 7.457 -8.284 1.00 78.69 109 SER A CA 1
ATOM 864 C C . SER A 1 109 ? 10.352 6.473 -9.277 1.00 78.69 109 SER A C 1
ATOM 866 O O . SER A 1 109 ? 10.688 6.874 -10.389 1.00 78.69 109 SER A O 1
ATOM 868 N N . HIS A 1 110 ? 10.468 5.190 -8.921 1.00 82.81 110 HIS A N 1
ATOM 869 C CA . HIS A 1 110 ? 11.014 4.158 -9.806 1.00 82.81 110 HIS A CA 1
ATOM 870 C C . HIS A 1 110 ? 10.091 3.883 -10.994 1.00 82.81 110 HIS A C 1
ATOM 872 O O . HIS A 1 110 ? 10.575 3.696 -12.107 1.00 82.81 110 HIS A O 1
ATOM 878 N N . TRP A 1 111 ? 8.774 3.942 -10.786 1.00 84.50 111 TRP A N 1
ATOM 879 C CA . TRP A 1 111 ? 7.794 3.830 -11.865 1.00 84.50 111 TRP A CA 1
ATOM 880 C C . TRP A 1 111 ? 7.900 4.987 -12.867 1.00 84.50 111 TRP A C 1
ATOM 882 O O . TRP A 1 111 ? 7.938 4.768 -14.076 1.00 84.50 111 TRP A O 1
ATOM 892 N N . HIS A 1 112 ? 8.031 6.224 -12.376 1.00 85.56 112 HIS A N 1
ATOM 893 C CA . HIS A 1 112 ? 8.213 7.396 -13.240 1.00 85.56 112 HIS A CA 1
ATOM 894 C C . HIS A 1 112 ? 9.545 7.345 -13.990 1.00 85.56 112 HIS A C 1
ATOM 896 O O . HIS A 1 112 ? 9.591 7.665 -15.177 1.00 85.56 112 HIS A O 1
ATOM 902 N N . LEU A 1 113 ? 10.617 6.913 -13.319 1.00 88.94 113 LEU A N 1
ATOM 903 C CA . LEU A 1 113 ? 11.915 6.720 -13.953 1.00 88.94 113 LEU A CA 1
ATOM 904 C C . LEU A 1 113 ? 11.836 5.647 -15.042 1.00 88.94 113 LEU A C 1
ATOM 906 O O . LEU A 1 113 ? 12.320 5.882 -16.142 1.00 88.94 113 LEU A O 1
ATOM 910 N N . LEU A 1 114 ? 11.176 4.516 -14.780 1.00 89.81 114 LEU A N 1
ATOM 911 C CA . LEU A 1 114 ? 10.949 3.481 -15.785 1.00 89.81 114 LEU A CA 1
ATOM 912 C C . LEU A 1 114 ? 10.229 4.061 -17.008 1.00 89.81 114 LEU A C 1
ATOM 914 O O . LEU A 1 114 ? 10.754 3.966 -18.111 1.00 89.81 114 LEU A O 1
ATOM 918 N N . ILE A 1 115 ? 9.089 4.737 -16.823 1.00 90.19 115 ILE A N 1
ATOM 919 C CA . ILE A 1 115 ? 8.353 5.384 -17.925 1.00 90.19 115 ILE A CA 1
ATOM 920 C C . ILE A 1 115 ? 9.247 6.368 -18.688 1.00 90.19 115 ILE A C 1
ATOM 922 O O . ILE A 1 115 ? 9.244 6.370 -19.919 1.00 90.19 115 ILE A O 1
ATOM 926 N N . PHE A 1 116 ? 10.037 7.176 -17.979 1.00 90.88 116 PHE A N 1
ATOM 927 C CA . PHE A 1 116 ? 10.975 8.107 -18.598 1.00 90.88 116 PHE A CA 1
ATOM 928 C C . PHE A 1 116 ? 12.029 7.385 -19.447 1.00 90.88 116 PHE A C 1
ATOM 930 O O . PHE A 1 116 ? 12.287 7.812 -20.567 1.00 90.88 116 PHE A O 1
ATOM 937 N N . LEU A 1 117 ? 12.606 6.282 -18.966 1.00 91.25 117 LEU A N 1
ATOM 938 C CA . LEU A 1 117 ? 13.597 5.498 -19.712 1.00 91.25 117 LEU A CA 1
ATOM 939 C C . LEU A 1 117 ? 12.996 4.813 -20.949 1.00 91.25 117 LEU A C 1
ATOM 941 O O . LEU A 1 117 ? 13.642 4.721 -21.998 1.00 91.25 117 LEU A O 1
ATOM 945 N N . LEU A 1 118 ? 11.742 4.369 -20.859 1.00 90.31 118 LEU A N 1
ATOM 946 C CA . LEU A 1 118 ? 11.004 3.813 -21.993 1.00 90.31 118 LEU A CA 1
ATOM 947 C C . LEU A 1 118 ? 10.688 4.897 -23.032 1.00 90.31 118 LEU A C 1
ATOM 949 O O . LEU A 1 118 ? 10.902 4.694 -24.227 1.00 90.31 118 LEU A O 1
ATOM 953 N N . PHE A 1 119 ? 10.249 6.075 -22.584 1.00 89.56 119 PHE A N 1
ATOM 954 C CA . PHE A 1 119 ? 10.067 7.242 -23.446 1.00 89.56 119 PHE A CA 1
ATOM 955 C C . PHE A 1 119 ? 11.387 7.671 -24.094 1.00 89.56 119 PHE A C 1
ATOM 957 O O . PHE A 1 119 ? 11.435 7.916 -25.297 1.00 89.56 119 PHE A O 1
ATOM 964 N N . PHE A 1 120 ? 12.474 7.700 -23.324 1.00 88.50 120 PHE A N 1
ATOM 965 C CA . PHE A 1 120 ? 13.810 7.995 -23.824 1.00 88.50 120 PHE A CA 1
ATOM 966 C C . PHE A 1 120 ? 14.203 7.020 -24.938 1.00 88.50 120 PHE A C 1
ATOM 968 O O . PHE A 1 120 ? 14.604 7.462 -26.010 1.00 88.50 120 PHE A O 1
ATOM 975 N N . THR A 1 121 ? 13.972 5.716 -24.741 1.00 88.62 121 THR A N 1
ATOM 976 C CA . THR A 1 121 ? 14.183 4.684 -25.772 1.00 88.62 121 THR A CA 1
ATOM 977 C C . THR A 1 121 ? 13.410 4.999 -27.058 1.00 88.62 121 THR A C 1
ATOM 979 O O . THR A 1 121 ? 13.977 4.955 -28.148 1.00 88.62 121 THR A O 1
ATOM 982 N N . LEU A 1 122 ? 12.128 5.364 -26.949 1.00 86.81 122 LEU A N 1
ATOM 983 C CA . LEU A 1 122 ? 11.288 5.711 -28.100 1.00 86.81 122 LEU A CA 1
ATOM 984 C C . LEU A 1 122 ? 11.829 6.929 -28.870 1.00 86.81 122 LEU A C 1
ATOM 986 O O . LEU A 1 122 ? 11.864 6.924 -30.099 1.00 86.81 122 LEU A O 1
ATOM 990 N N . VAL A 1 123 ? 12.260 7.962 -28.145 1.00 83.56 123 VAL A N 1
ATOM 991 C CA . VAL A 1 123 ? 12.789 9.213 -28.707 1.00 83.56 123 VAL A CA 1
ATOM 992 C C . VAL A 1 123 ? 14.145 8.986 -29.375 1.00 83.56 123 VAL A C 1
ATOM 994 O O . VAL A 1 123 ? 14.344 9.446 -30.495 1.00 83.56 123 VAL A O 1
ATOM 997 N N . THR A 1 124 ? 15.066 8.245 -28.749 1.00 80.38 124 THR A N 1
ATOM 998 C CA . THR A 1 124 ? 16.401 7.977 -29.318 1.00 80.38 124 THR A CA 1
ATOM 999 C C . THR A 1 124 ? 16.332 7.220 -30.645 1.00 80.38 124 THR A C 1
ATOM 1001 O O . THR A 1 124 ? 17.168 7.442 -31.516 1.00 80.38 124 THR A O 1
ATOM 1004 N N . GLY A 1 125 ? 15.326 6.362 -30.834 1.00 76.00 125 GLY A N 1
ATOM 1005 C CA . GLY A 1 125 ? 15.141 5.614 -32.082 1.00 76.00 125 GLY A CA 1
ATOM 1006 C C . GLY A 1 125 ? 14.613 6.454 -33.246 1.00 76.00 125 GLY A C 1
ATOM 1007 O O . GLY A 1 125 ? 14.594 5.979 -34.382 1.00 76.00 125 GLY A O 1
ATOM 1008 N N . ASN A 1 126 ? 14.169 7.688 -32.993 1.00 72.19 126 ASN A N 1
ATOM 1009 C CA . ASN A 1 126 ? 13.603 8.556 -34.014 1.00 72.19 126 ASN A CA 1
ATOM 1010 C C . ASN A 1 126 ? 14.665 9.504 -34.595 1.00 72.19 126 ASN A C 1
ATOM 1012 O O . ASN A 1 126 ? 14.983 10.548 -34.023 1.00 72.19 126 ASN A O 1
ATOM 1016 N N . GLN A 1 127 ? 15.182 9.159 -35.777 1.00 62.66 127 GLN A N 1
ATOM 1017 C CA . GLN A 1 127 ? 16.226 9.921 -36.475 1.00 62.66 127 GLN A CA 1
ATOM 1018 C C . GLN A 1 127 ? 15.766 11.312 -36.962 1.00 62.66 127 GLN A C 1
ATOM 1020 O O . GLN A 1 127 ? 16.595 12.119 -37.375 1.00 62.66 127 GLN A O 1
ATOM 1025 N N . SER A 1 128 ? 14.463 11.628 -36.914 1.00 61.22 128 SER A N 1
ATOM 1026 C CA . SER A 1 128 ? 13.930 12.923 -37.369 1.00 61.22 128 SER A CA 1
ATOM 1027 C C . SER A 1 128 ? 14.051 14.049 -36.335 1.00 61.22 128 SER A C 1
ATOM 1029 O O . SER A 1 128 ? 13.630 15.180 -36.599 1.00 61.22 128 SER A O 1
ATOM 1031 N N . LEU A 1 129 ? 14.552 13.760 -35.134 1.00 61.25 129 LEU A N 1
ATOM 1032 C CA . LEU A 1 129 ? 14.668 14.752 -34.075 1.00 61.25 129 LEU A CA 1
ATOM 1033 C C . LEU A 1 129 ? 15.908 15.614 -34.301 1.00 61.25 129 LEU A C 1
ATOM 1035 O O . LEU A 1 129 ? 17.044 15.162 -34.175 1.00 61.25 129 LEU A O 1
ATOM 1039 N N . LYS A 1 130 ? 15.689 16.892 -34.619 1.00 60.59 130 LYS A N 1
ATOM 1040 C CA . LYS A 1 130 ? 16.769 17.880 -34.672 1.00 60.59 130 LYS A CA 1
ATOM 1041 C C . LYS A 1 130 ? 17.359 18.041 -33.272 1.00 60.59 130 LYS A C 1
ATOM 1043 O O . LYS A 1 130 ? 16.671 18.506 -32.364 1.00 60.59 130 LYS A O 1
ATOM 1048 N N . SER A 1 131 ? 18.634 17.699 -33.105 1.00 64.50 131 SER A N 1
ATOM 1049 C CA . SER A 1 131 ? 19.360 17.988 -31.870 1.00 64.50 131 SER A CA 1
ATOM 1050 C C . SER A 1 131 ? 19.489 19.501 -31.710 1.00 64.50 131 SER A C 1
ATOM 1052 O O . SER A 1 131 ? 20.116 20.162 -32.539 1.00 64.50 131 SER A O 1
ATOM 1054 N N . GLN A 1 132 ? 18.912 20.059 -30.649 1.00 65.44 132 GLN A N 1
ATOM 1055 C CA . GLN A 1 132 ? 19.212 21.427 -30.245 1.00 65.44 132 GLN A CA 1
ATOM 1056 C C . GLN A 1 132 ? 20.376 21.398 -29.259 1.00 65.44 132 GLN A C 1
ATOM 1058 O O . GLN A 1 132 ? 20.330 20.700 -28.247 1.00 65.44 132 GLN A O 1
ATOM 1063 N N . THR A 1 133 ? 21.433 22.148 -29.556 1.00 65.19 133 THR A N 1
ATOM 1064 C CA . THR A 1 133 ? 22.560 22.319 -28.641 1.00 65.19 133 THR A CA 1
ATOM 1065 C C . THR A 1 133 ? 22.156 23.298 -27.546 1.00 65.19 133 THR A C 1
ATOM 1067 O O . THR A 1 133 ? 22.166 24.512 -27.748 1.00 65.19 133 THR A O 1
ATOM 1070 N N . LEU A 1 134 ? 21.770 22.772 -26.388 1.00 65.31 134 LEU A N 1
ATOM 1071 C CA . LEU A 1 134 ? 21.639 23.568 -25.172 1.00 65.31 134 LEU A CA 1
ATOM 1072 C C . LEU A 1 134 ? 23.035 23.867 -24.602 1.00 65.31 134 LEU A C 1
ATOM 1074 O O . LEU A 1 134 ? 23.923 23.016 -24.701 1.00 65.31 134 LEU A O 1
ATOM 1078 N N . PRO A 1 135 ? 23.252 25.036 -23.975 1.00 75.12 135 PRO A N 1
ATOM 1079 C CA . PRO A 1 135 ? 24.499 25.311 -23.271 1.00 75.12 135 PRO A CA 1
ATOM 1080 C C . PRO A 1 135 ? 24.737 24.250 -22.188 1.00 75.12 135 PRO A C 1
ATOM 1082 O O . PRO A 1 135 ? 23.881 24.035 -21.326 1.00 75.12 135 PRO A O 1
ATOM 1085 N N . SER A 1 136 ? 25.901 23.597 -22.228 1.00 69.12 136 SER A N 1
ATOM 1086 C CA . SER A 1 136 ? 26.220 22.396 -21.436 1.00 69.12 136 SER A CA 1
ATOM 1087 C C . SER A 1 136 ? 26.110 22.581 -19.918 1.00 69.12 136 SER A C 1
ATOM 1089 O O . SER A 1 136 ? 25.901 21.605 -19.204 1.00 69.12 136 SER A O 1
ATOM 1091 N N . GLY A 1 137 ? 26.205 23.818 -19.419 1.00 73.38 137 GLY A N 1
ATOM 1092 C CA . GLY A 1 137 ? 26.065 24.134 -17.996 1.00 73.38 137 GLY A CA 1
ATOM 1093 C C . GLY A 1 137 ? 24.631 24.383 -17.513 1.00 73.38 137 GLY A C 1
ATOM 1094 O O . GLY A 1 137 ? 24.352 24.160 -16.341 1.00 73.38 137 GLY A O 1
ATOM 1095 N N . ILE A 1 138 ? 23.702 24.817 -18.374 1.00 78.38 138 ILE A N 1
ATOM 1096 C CA . ILE A 1 138 ? 22.376 25.281 -17.917 1.00 78.38 138 ILE A CA 1
ATOM 1097 C C . ILE A 1 138 ? 21.502 24.101 -17.498 1.00 78.38 138 ILE A C 1
ATOM 1099 O O . ILE A 1 138 ? 20.954 24.100 -16.403 1.00 78.38 138 ILE A O 1
ATOM 1103 N N . LEU A 1 139 ? 21.407 23.068 -18.334 1.00 79.69 139 LEU A N 1
ATOM 1104 C CA . LEU A 1 139 ? 20.537 21.921 -18.075 1.00 79.69 139 LEU A CA 1
ATOM 1105 C C . LEU A 1 139 ? 20.878 21.158 -16.775 1.00 79.69 139 LEU A C 1
ATOM 1107 O O . LEU A 1 139 ? 19.959 20.939 -15.984 1.00 79.69 139 LEU A O 1
ATOM 1111 N N . PRO A 1 140 ? 22.146 20.781 -16.490 1.00 82.06 140 PRO A N 1
ATOM 1112 C CA . PRO A 1 140 ? 22.471 20.089 -15.244 1.00 82.06 140 PRO A CA 1
ATOM 1113 C C . PRO A 1 140 ? 22.305 20.991 -14.018 1.00 82.06 140 PRO A C 1
ATOM 1115 O O . PRO A 1 140 ? 21.827 20.520 -12.990 1.00 82.06 140 PRO A O 1
ATOM 1118 N N . VAL A 1 141 ? 22.633 22.286 -14.117 1.00 85.75 141 VAL A N 1
ATOM 1119 C CA . VAL A 1 141 ? 22.474 23.230 -13.000 1.00 85.75 141 VAL A CA 1
ATOM 1120 C C . VAL A 1 141 ? 20.998 23.470 -12.702 1.00 85.75 141 VAL A C 1
ATOM 1122 O O . VAL A 1 141 ? 20.584 23.344 -11.553 1.00 85.75 141 VAL A O 1
ATOM 1125 N N . THR A 1 142 ? 20.175 23.748 -13.714 1.00 85.50 142 THR A N 1
ATOM 1126 C CA . THR A 1 142 ? 18.726 23.899 -13.541 1.00 85.50 142 THR A CA 1
ATOM 1127 C C . THR A 1 142 ? 18.102 22.604 -13.027 1.00 85.50 142 THR A C 1
ATOM 1129 O O . THR A 1 142 ? 17.312 22.650 -12.089 1.00 85.50 142 THR A O 1
ATOM 1132 N N . GLY A 1 143 ? 18.491 21.444 -13.567 1.00 85.81 143 GLY A N 1
ATOM 1133 C CA . GLY A 1 143 ? 18.024 20.142 -13.089 1.00 85.81 143 GLY A CA 1
ATOM 1134 C C . GLY A 1 143 ? 18.378 19.887 -11.623 1.00 85.81 143 GLY A C 1
ATOM 1135 O O . GLY A 1 143 ? 17.510 19.496 -10.841 1.00 85.81 143 GLY A O 1
ATOM 1136 N N . ALA A 1 144 ? 19.617 20.174 -11.218 1.00 87.81 144 ALA A N 1
ATOM 1137 C CA . ALA A 1 144 ? 20.060 20.054 -9.832 1.00 87.81 144 ALA A CA 1
ATOM 1138 C C . ALA A 1 144 ? 19.306 21.017 -8.905 1.00 87.81 144 ALA A C 1
ATOM 1140 O O . ALA A 1 144 ? 18.842 20.600 -7.847 1.00 87.81 144 ALA A O 1
ATOM 1141 N N . LEU A 1 145 ? 19.127 22.278 -9.313 1.00 92.31 145 LEU A N 1
ATOM 1142 C CA . LEU A 1 145 ? 18.402 23.283 -8.532 1.00 92.31 145 LEU A CA 1
ATOM 1143 C C . LEU A 1 145 ? 16.917 22.943 -8.383 1.00 92.31 145 LEU A C 1
ATOM 1145 O O . LEU A 1 145 ? 16.382 23.081 -7.288 1.00 92.31 145 LEU A O 1
ATOM 1149 N N . LEU A 1 146 ? 16.255 22.464 -9.440 1.00 90.25 146 LEU A N 1
ATOM 1150 C CA . LEU A 1 146 ? 14.858 22.022 -9.374 1.00 90.25 146 LEU A CA 1
ATOM 1151 C C . LEU A 1 146 ? 14.707 20.787 -8.486 1.00 90.25 146 LEU A C 1
ATOM 1153 O O . LEU A 1 146 ? 13.815 20.737 -7.640 1.00 90.25 146 LEU A O 1
ATOM 1157 N N . THR A 1 147 ? 15.610 19.816 -8.637 1.00 87.00 147 THR A N 1
ATOM 1158 C CA . THR A 1 147 ? 15.623 18.603 -7.812 1.00 87.00 147 THR A CA 1
ATOM 1159 C C . THR A 1 147 ? 15.829 18.971 -6.344 1.00 87.00 147 THR A C 1
ATOM 1161 O O . THR A 1 147 ? 15.007 18.624 -5.502 1.00 87.00 147 THR A O 1
ATOM 1164 N N . ALA A 1 148 ? 16.867 19.743 -6.018 1.00 92.25 148 ALA A N 1
ATOM 1165 C CA . ALA A 1 148 ? 17.123 20.186 -4.651 1.00 92.25 148 ALA A CA 1
ATOM 1166 C C . ALA A 1 148 ? 15.967 21.041 -4.103 1.00 92.25 148 ALA A C 1
ATOM 1168 O O . ALA A 1 148 ? 15.502 20.802 -2.990 1.00 92.25 148 ALA A O 1
ATOM 1169 N N . GLY A 1 149 ? 15.458 21.982 -4.900 1.00 94.38 149 GLY A N 1
ATOM 1170 C CA . GLY A 1 149 ? 14.360 22.873 -4.530 1.00 94.38 149 GLY A CA 1
ATOM 1171 C C . GLY A 1 149 ? 13.043 22.148 -4.254 1.00 94.38 149 GLY A C 1
ATOM 1172 O O . GLY A 1 149 ? 12.263 22.617 -3.433 1.00 94.38 149 GLY A O 1
ATOM 1173 N N . PHE A 1 150 ? 12.806 20.990 -4.874 1.00 90.38 150 PHE A N 1
ATOM 1174 C CA . PHE A 1 150 ? 11.638 20.157 -4.593 1.00 90.38 150 PHE A CA 1
ATOM 1175 C C . PHE A 1 150 ? 11.883 19.171 -3.441 1.00 90.38 150 PHE A C 1
ATOM 1177 O O . PHE A 1 150 ? 11.123 19.131 -2.470 1.00 90.38 150 PHE A O 1
ATOM 1184 N N . PHE A 1 151 ? 12.954 18.376 -3.520 1.00 90.19 151 PHE A N 1
ATOM 1185 C CA . PHE A 1 151 ? 13.181 17.271 -2.589 1.00 90.19 151 PHE A CA 1
ATOM 1186 C C . PHE A 1 151 ? 13.629 17.738 -1.204 1.00 90.19 151 PHE A C 1
ATOM 1188 O O . PHE A 1 151 ? 13.198 17.149 -0.215 1.00 90.19 151 PHE A O 1
ATOM 1195 N N . VAL A 1 152 ? 14.440 18.796 -1.089 1.00 94.88 152 VAL A N 1
ATOM 1196 C CA . VAL A 1 152 ? 14.919 19.260 0.224 1.00 94.88 152 VAL A CA 1
ATOM 1197 C C . VAL A 1 152 ? 13.755 19.749 1.098 1.00 94.88 152 VAL A C 1
ATOM 1199 O O . VAL A 1 152 ? 13.614 19.231 2.208 1.00 94.88 152 VAL A O 1
ATOM 1202 N N . PRO A 1 153 ? 12.853 20.644 0.640 1.00 95.19 153 PRO A N 1
ATOM 1203 C CA . PRO A 1 153 ? 11.682 21.021 1.434 1.00 95.19 153 PRO A CA 1
ATOM 1204 C C . PRO A 1 153 ? 10.757 19.838 1.734 1.00 95.19 153 PRO A C 1
ATOM 1206 O O . PRO A 1 153 ? 10.246 19.723 2.851 1.00 95.19 153 PRO A O 1
ATOM 1209 N N . PHE A 1 154 ? 10.561 18.925 0.777 1.00 93.44 154 PHE A N 1
ATOM 1210 C CA . PHE A 1 154 ? 9.745 17.732 1.002 1.00 93.44 154 PHE A CA 1
ATOM 1211 C C . PHE A 1 154 ? 10.322 16.847 2.117 1.00 93.44 154 PHE A C 1
ATOM 1213 O O . PHE A 1 154 ? 9.593 16.443 3.024 1.00 93.44 154 PHE A O 1
ATOM 1220 N N . LEU A 1 155 ? 11.633 16.597 2.118 1.00 93.88 155 LEU A N 1
ATOM 1221 C CA . LEU A 1 155 ? 12.308 15.809 3.153 1.00 93.88 155 LEU A CA 1
ATOM 1222 C C . LEU A 1 155 ? 12.298 16.515 4.511 1.00 93.88 155 LEU A C 1
ATOM 1224 O O . LEU A 1 155 ? 11.983 15.885 5.519 1.00 93.88 155 LEU A O 1
ATOM 1228 N N . LEU A 1 156 ? 12.572 17.822 4.549 1.00 97.06 156 LEU A N 1
ATOM 1229 C CA . LEU A 1 156 ? 12.536 18.605 5.788 1.00 97.06 156 LEU A CA 1
ATOM 1230 C C . LEU A 1 156 ? 11.137 18.605 6.414 1.00 97.06 156 LEU A C 1
ATOM 1232 O O . LEU A 1 156 ? 10.991 18.361 7.611 1.00 97.06 156 LEU A O 1
ATOM 1236 N N . THR A 1 157 ? 10.093 18.807 5.609 1.00 96.06 157 THR A N 1
ATOM 1237 C CA . THR A 1 157 ? 8.703 18.769 6.093 1.00 96.06 157 THR A CA 1
ATOM 1238 C C . THR A 1 157 ? 8.251 17.354 6.478 1.00 96.06 157 THR A C 1
ATOM 1240 O O . THR A 1 157 ? 7.468 17.194 7.419 1.00 96.06 157 THR A O 1
ATOM 1243 N N . THR A 1 158 ? 8.781 16.317 5.818 1.00 94.81 158 THR A N 1
ATOM 1244 C CA . THR A 1 158 ? 8.590 14.910 6.211 1.00 94.81 158 THR A CA 1
ATOM 1245 C C . THR A 1 158 ? 9.214 14.634 7.577 1.00 94.81 158 THR A C 1
ATOM 1247 O O . THR A 1 158 ? 8.544 14.095 8.458 1.00 94.81 158 THR A O 1
ATOM 1250 N N . MET A 1 159 ? 10.468 15.049 7.785 1.00 96.44 159 MET A N 1
ATOM 1251 C CA . MET A 1 159 ? 11.175 14.908 9.061 1.00 96.44 159 MET A CA 1
ATOM 1252 C C . MET A 1 159 ? 10.472 15.671 10.182 1.00 96.44 159 MET A C 1
ATOM 1254 O O . MET A 1 159 ? 10.234 15.111 11.249 1.00 96.44 159 MET A O 1
ATOM 1258 N N . HIS A 1 160 ? 10.056 16.910 9.926 1.00 96.75 160 HIS A N 1
ATOM 1259 C CA . HIS A 1 160 ? 9.253 17.699 10.858 1.00 96.75 160 HIS A CA 1
ATOM 1260 C C . HIS A 1 160 ? 7.984 16.948 11.303 1.00 96.75 160 HIS A C 1
ATOM 1262 O O . HIS A 1 160 ? 7.715 16.809 12.496 1.00 96.75 160 HIS A O 1
ATOM 1268 N N . THR A 1 161 ? 7.234 16.391 10.349 1.00 95.94 161 THR A N 1
ATOM 1269 C CA . THR A 1 161 ? 6.016 15.613 10.628 1.00 95.94 161 THR A CA 1
ATOM 1270 C C . THR A 1 161 ? 6.320 14.342 11.422 1.00 95.94 161 THR A C 1
ATOM 1272 O O . THR A 1 161 ? 5.604 14.018 12.372 1.00 95.94 161 THR A O 1
ATOM 1275 N N . LEU A 1 162 ? 7.406 13.642 11.083 1.00 95.81 162 LEU A N 1
ATOM 1276 C CA . LEU A 1 162 ? 7.856 12.456 11.807 1.00 95.81 162 LEU A CA 1
ATOM 1277 C C . LEU A 1 162 ? 8.172 12.777 13.272 1.00 95.81 162 LEU A C 1
ATOM 1279 O O . LEU A 1 162 ? 7.728 12.048 14.156 1.00 95.81 162 LEU A O 1
ATOM 1283 N N . LEU A 1 163 ? 8.881 13.876 13.541 1.00 95.69 163 LEU A N 1
ATOM 1284 C CA . LEU A 1 163 ? 9.223 14.298 14.902 1.00 95.69 163 LEU A CA 1
ATOM 1285 C C . LEU A 1 163 ? 7.977 14.596 15.743 1.00 95.69 163 LEU A C 1
ATOM 1287 O O . LEU A 1 163 ? 7.916 14.191 16.904 1.00 95.69 163 LEU A O 1
ATOM 1291 N N . ILE A 1 164 ? 6.962 15.245 15.163 1.00 95.50 164 ILE A N 1
ATOM 1292 C CA . ILE A 1 164 ? 5.682 15.496 15.843 1.00 95.50 164 ILE A CA 1
ATOM 1293 C C . ILE A 1 164 ? 4.992 14.175 16.210 1.00 95.50 164 ILE A C 1
ATOM 1295 O O . ILE A 1 164 ? 4.556 14.004 17.352 1.00 95.50 164 ILE A O 1
ATOM 1299 N N . ILE A 1 165 ? 4.918 13.227 15.270 1.00 94.50 165 ILE A N 1
ATOM 1300 C CA . ILE A 1 165 ? 4.293 11.916 15.502 1.00 94.50 165 ILE A CA 1
ATOM 1301 C C . ILE A 1 165 ? 5.059 11.130 16.574 1.00 94.50 165 ILE A C 1
ATOM 1303 O O . ILE A 1 165 ? 4.448 10.610 17.504 1.00 94.50 165 ILE A O 1
ATOM 1307 N N . VAL A 1 166 ? 6.390 11.084 16.501 1.00 94.31 166 VAL A N 1
ATOM 1308 C CA . VAL A 1 166 ? 7.221 10.384 17.494 1.00 94.31 166 VAL A CA 1
ATOM 1309 C C . VAL A 1 166 ? 7.074 11.020 18.877 1.00 94.31 166 VAL A C 1
ATOM 1311 O O . VAL A 1 166 ? 6.911 10.308 19.864 1.00 94.31 166 VAL A O 1
ATOM 1314 N N . LYS A 1 167 ? 7.048 12.355 18.974 1.00 92.94 167 LYS A N 1
ATOM 1315 C CA . LYS A 1 167 ? 6.813 13.064 20.244 1.00 92.94 167 LYS A CA 1
ATOM 1316 C C . LYS A 1 167 ? 5.463 12.687 20.857 1.00 92.94 167 LYS A C 1
ATOM 1318 O O . LYS A 1 167 ? 5.369 12.531 22.074 1.00 92.94 167 LYS A O 1
ATOM 1323 N N . HIS A 1 168 ? 4.428 12.525 20.033 1.00 92.81 168 HIS A N 1
ATOM 1324 C CA . HIS A 1 168 ? 3.123 12.042 20.476 1.00 92.81 168 HIS A CA 1
ATOM 1325 C C . HIS A 1 168 ? 3.203 10.610 21.023 1.00 92.81 168 HIS A C 1
ATOM 1327 O O . HIS A 1 168 ? 2.757 10.368 22.142 1.00 92.81 168 HIS A O 1
ATOM 1333 N N . GLU A 1 169 ? 3.829 9.691 20.292 1.00 91.56 169 GLU A N 1
ATOM 1334 C CA . GLU A 1 169 ? 3.943 8.278 20.678 1.00 91.56 169 GLU A CA 1
ATOM 1335 C C . GLU A 1 169 ? 4.775 8.077 21.953 1.00 91.56 169 GLU A C 1
ATOM 1337 O O . GLU A 1 169 ? 4.344 7.376 22.865 1.00 91.56 169 GLU A O 1
ATOM 1342 N N . VAL A 1 170 ? 5.924 8.751 22.062 1.00 92.00 170 VAL A N 1
ATOM 1343 C CA . VAL A 1 170 ? 6.812 8.669 23.236 1.00 92.00 170 VAL A CA 1
ATOM 1344 C C . VAL A 1 170 ? 6.185 9.327 24.469 1.00 92.00 170 VAL A C 1
ATOM 1346 O O . VAL A 1 170 ? 6.453 8.914 25.591 1.00 92.00 170 VAL A O 1
ATOM 1349 N N . SER A 1 171 ? 5.302 10.316 24.291 1.00 88.88 171 SER A N 1
ATOM 1350 C CA . SER A 1 171 ? 4.562 10.947 25.400 1.00 88.88 171 SER A CA 1
ATOM 1351 C C . SER A 1 171 ? 3.322 10.166 25.857 1.00 88.88 171 SER A C 1
ATOM 1353 O O . SER A 1 171 ? 2.422 10.747 26.464 1.00 88.88 171 SER A O 1
ATOM 1355 N N . GLY A 1 172 ? 3.224 8.877 25.522 1.00 85.81 172 GLY A N 1
ATOM 1356 C CA . GLY A 1 172 ? 2.075 8.050 25.888 1.00 85.81 172 GLY A CA 1
ATOM 1357 C C . GLY A 1 172 ? 0.784 8.460 25.174 1.00 85.81 172 GLY A C 1
ATOM 1358 O O . GLY A 1 172 ? -0.299 8.328 25.737 1.00 85.81 172 GLY A O 1
ATOM 1359 N N . PHE A 1 173 ? 0.883 8.972 23.941 1.00 86.44 173 PHE A N 1
ATOM 1360 C CA . PHE A 1 173 ? -0.254 9.366 23.092 1.00 86.44 173 PHE A CA 1
ATOM 1361 C C . PHE A 1 173 ? -1.102 10.532 23.635 1.00 86.44 173 PHE A C 1
ATOM 1363 O O . PHE A 1 173 ? -2.260 10.711 23.250 1.00 86.44 173 PHE A O 1
ATOM 1370 N N . GLN A 1 174 ? -0.541 11.363 24.515 1.00 81.94 174 GLN A N 1
ATOM 1371 C CA . GLN A 1 174 ? -1.278 12.471 25.138 1.00 81.94 174 GLN A CA 1
ATOM 1372 C C . GLN A 1 174 ? -1.270 13.751 24.287 1.00 81.94 174 GLN A C 1
ATOM 1374 O O . GLN A 1 174 ? -2.221 14.529 24.301 1.00 81.94 174 GLN A O 1
ATOM 1379 N N . LYS A 1 175 ? -0.212 13.971 23.500 1.00 86.06 175 LYS A N 1
ATOM 1380 C CA . LYS A 1 175 ? 0.027 15.233 22.778 1.00 86.06 175 LYS A CA 1
ATOM 1381 C C . LYS A 1 175 ? -0.583 15.230 21.378 1.00 86.06 175 LYS A C 1
ATOM 1383 O O . LYS A 1 175 ? 0.140 15.340 20.401 1.00 86.06 175 LYS A O 1
ATOM 1388 N N . ILE A 1 176 ? -1.887 14.995 21.237 1.00 90.00 176 ILE A N 1
ATOM 1389 C CA . ILE A 1 176 ? -2.519 14.984 19.899 1.00 90.00 176 ILE A CA 1
ATOM 1390 C C . ILE A 1 176 ? -2.619 16.394 19.295 1.00 90.00 176 ILE A C 1
ATOM 1392 O O . ILE A 1 176 ? -2.651 16.559 18.082 1.00 90.00 176 ILE A O 1
ATOM 1396 N N . GLU A 1 177 ? -2.657 17.427 20.137 1.00 90.00 177 GLU A N 1
ATOM 1397 C CA . GLU A 1 177 ? -2.855 18.816 19.711 1.00 90.00 177 GLU A CA 1
ATOM 1398 C C . GLU A 1 177 ? -1.720 19.329 18.820 1.00 90.00 177 GLU A C 1
ATOM 1400 O O . GLU A 1 177 ? -1.976 20.126 17.916 1.00 90.00 177 GLU A O 1
ATOM 1405 N N . THR A 1 178 ? -0.505 18.793 18.992 1.00 91.12 178 THR A N 1
ATOM 1406 C CA . THR A 1 178 ? 0.664 19.123 18.162 1.00 91.12 178 THR A CA 1
ATOM 1407 C C . THR A 1 178 ? 0.475 18.713 16.703 1.00 91.12 178 THR A C 1
ATOM 1409 O O . THR A 1 178 ? 1.200 19.180 15.836 1.00 91.12 178 THR A O 1
ATOM 1412 N N . PHE A 1 179 ? -0.514 17.872 16.377 1.00 93.44 179 PHE A N 1
ATOM 1413 C CA . PHE A 1 179 ? -0.797 17.508 14.987 1.00 93.44 179 PHE A CA 1
ATOM 1414 C C . PHE A 1 179 ? -1.319 18.698 14.170 1.00 93.44 179 PHE A C 1
ATOM 1416 O O . PHE A 1 179 ? -1.214 18.679 12.948 1.00 93.44 179 PHE A O 1
ATOM 1423 N N . LYS A 1 180 ? -1.829 19.754 14.820 1.00 92.62 180 LYS A N 1
ATOM 1424 C CA . LYS A 1 180 ? -2.204 21.011 14.148 1.00 92.62 180 LYS A CA 1
ATO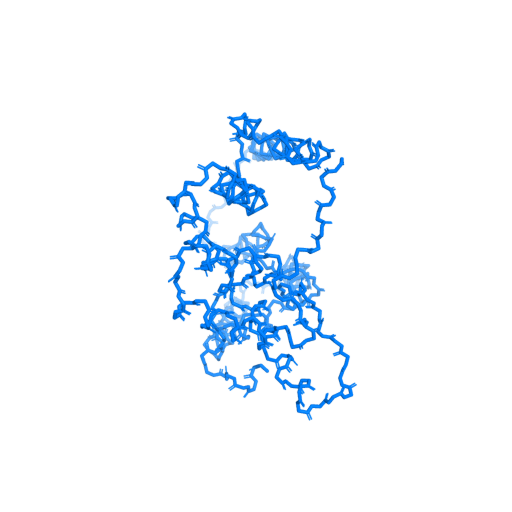M 1425 C C . LYS A 1 180 ? -1.001 21.750 13.555 1.00 92.62 180 LYS A C 1
ATOM 1427 O O . LYS A 1 180 ? -1.183 22.569 12.665 1.00 92.62 180 LYS A O 1
ATOM 1432 N N . GLU A 1 181 ? 0.203 21.458 14.039 1.00 94.12 181 GLU A N 1
ATOM 1433 C CA . GLU A 1 181 ? 1.452 22.068 13.574 1.00 94.12 181 GLU A CA 1
ATOM 1434 C C . GLU A 1 181 ? 2.005 21.358 12.324 1.00 94.12 181 GLU A C 1
ATOM 1436 O O . GLU A 1 181 ? 2.969 21.826 11.726 1.00 94.12 181 GLU A O 1
ATOM 1441 N N . ILE A 1 182 ? 1.422 20.225 11.905 1.00 94.56 182 ILE A N 1
ATOM 1442 C CA . ILE A 1 182 ? 1.913 19.431 10.771 1.00 94.56 182 ILE A CA 1
ATOM 1443 C C . ILE A 1 182 ? 1.774 2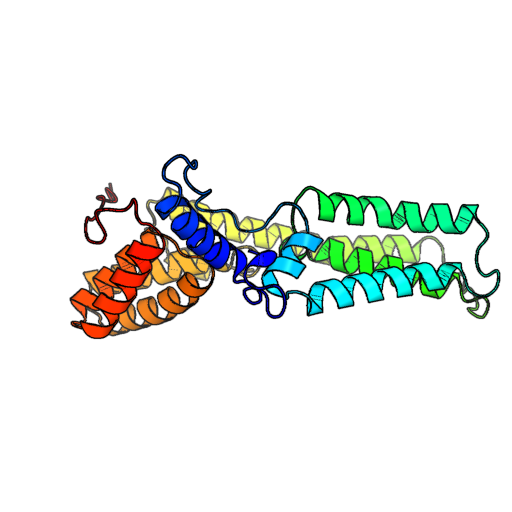0.212 9.460 1.00 94.56 182 ILE A C 1
ATOM 1445 O O . ILE A 1 182 ? 0.673 20.506 9.002 1.00 94.56 182 ILE A O 1
ATOM 1449 N N . ILE A 1 183 ? 2.918 20.466 8.820 1.00 94.25 183 ILE A N 1
ATOM 1450 C CA . ILE A 1 183 ? 3.010 21.164 7.532 1.00 94.25 183 ILE A CA 1
ATOM 1451 C C . ILE A 1 183 ? 2.730 20.213 6.358 1.00 94.25 183 ILE A C 1
ATOM 1453 O O . ILE A 1 183 ? 1.960 20.547 5.463 1.00 94.25 183 ILE A O 1
ATOM 1457 N N . ASN A 1 184 ? 3.351 19.026 6.346 1.00 93.94 184 ASN A N 1
ATOM 1458 C CA . ASN A 1 184 ? 3.240 18.069 5.243 1.00 93.94 184 ASN A CA 1
ATOM 1459 C C . ASN A 1 184 ? 2.669 16.725 5.726 1.00 93.94 184 ASN A C 1
ATOM 1461 O O . ASN A 1 184 ? 3.420 15.857 6.174 1.00 93.94 184 ASN A O 1
ATOM 1465 N N . PRO A 1 185 ? 1.347 16.517 5.613 1.00 92.38 185 PRO A N 1
ATOM 1466 C CA . PRO A 1 185 ? 0.711 15.284 6.058 1.00 92.38 185 PRO A CA 1
ATOM 1467 C C . PRO A 1 185 ? 0.960 14.092 5.126 1.00 92.38 185 PRO A C 1
ATOM 1469 O O . PRO A 1 185 ? 0.706 12.961 5.533 1.00 92.38 185 PRO A O 1
ATOM 1472 N N . LEU A 1 186 ? 1.392 14.320 3.879 1.00 89.88 186 LEU A N 1
ATOM 1473 C CA . LEU A 1 186 ? 1.373 13.307 2.816 1.00 89.88 186 LEU A CA 1
ATOM 1474 C C . LEU A 1 186 ? 2.216 12.056 3.128 1.00 89.88 186 LEU A C 1
ATOM 1476 O O . LEU A 1 186 ? 1.664 10.959 3.032 1.00 89.88 186 LEU A O 1
ATOM 1480 N N . PRO A 1 187 ? 3.490 12.163 3.559 1.00 87.88 187 PRO A N 1
ATOM 1481 C CA . PRO A 1 187 ? 4.373 11.002 3.690 1.00 87.88 187 PRO A CA 1
ATOM 1482 C C . PRO A 1 187 ? 3.941 10.031 4.794 1.00 87.88 187 PRO A C 1
ATOM 1484 O O . PRO A 1 187 ? 4.212 8.839 4.723 1.00 87.88 187 PRO A O 1
ATOM 1487 N N . LEU A 1 188 ? 3.286 10.543 5.841 1.00 92.31 188 LEU A N 1
ATOM 1488 C CA . LEU A 1 188 ? 2.918 9.784 7.043 1.00 92.31 188 LEU A CA 1
ATOM 1489 C C . LEU A 1 188 ? 1.408 9.809 7.299 1.00 92.31 188 LEU A C 1
ATOM 1491 O O . LEU A 1 188 ? 0.956 9.608 8.431 1.00 92.31 188 LEU A O 1
ATOM 1495 N N . ARG A 1 189 ? 0.616 10.040 6.244 1.00 91.75 189 ARG A N 1
ATOM 1496 C CA . ARG A 1 189 ? -0.833 10.250 6.334 1.00 91.75 189 ARG A CA 1
ATOM 1497 C C . ARG A 1 189 ? -1.544 9.113 7.054 1.00 91.75 189 ARG A C 1
ATOM 1499 O O . ARG A 1 189 ? -2.362 9.372 7.929 1.00 91.75 189 ARG A O 1
ATOM 1506 N N . GLU A 1 190 ? -1.239 7.865 6.706 1.00 89.62 190 GLU A N 1
ATOM 1507 C CA . GLU A 1 190 ? -1.889 6.697 7.313 1.00 89.62 190 GLU A CA 1
ATOM 1508 C C . GLU A 1 190 ? -1.615 6.599 8.818 1.00 89.62 190 GLU A C 1
ATOM 1510 O O . GLU A 1 190 ? -2.546 6.450 9.609 1.00 89.62 190 GLU A O 1
ATOM 1515 N N . ARG A 1 191 ? -0.347 6.747 9.224 1.00 91.44 191 ARG A N 1
ATOM 1516 C CA . ARG A 1 191 ? 0.068 6.714 10.636 1.00 91.44 191 ARG A CA 1
ATOM 1517 C C . ARG A 1 191 ? -0.577 7.846 11.429 1.00 91.44 191 ARG A C 1
ATOM 1519 O O . ARG A 1 191 ? -1.068 7.631 12.532 1.00 91.44 191 ARG A O 1
ATOM 1526 N N . MET A 1 192 ? -0.628 9.042 10.850 1.00 93.19 192 MET A N 1
ATOM 1527 C CA . MET A 1 192 ? -1.304 10.186 11.451 1.00 93.19 192 MET A CA 1
ATOM 1528 C C . MET A 1 192 ? -2.814 9.941 11.597 1.00 93.19 192 MET A C 1
ATOM 1530 O O . MET A 1 192 ? -3.367 10.184 12.667 1.00 93.19 192 MET A O 1
ATOM 1534 N N . LEU A 1 193 ? -3.489 9.439 10.556 1.00 93.38 193 LEU A N 1
ATOM 1535 C CA . LEU A 1 193 ? -4.924 9.144 10.605 1.00 93.38 193 LEU A CA 1
ATOM 1536 C C . LEU A 1 193 ? -5.259 8.068 11.637 1.00 93.38 193 LEU A C 1
ATOM 1538 O O . LEU A 1 193 ? -6.289 8.182 12.301 1.00 93.38 193 LEU A O 1
ATOM 1542 N N . LEU A 1 194 ? -4.398 7.064 11.811 1.00 93.25 194 LEU A N 1
ATOM 1543 C CA . LEU A 1 194 ? -4.540 6.078 12.881 1.00 93.25 194 LEU A CA 1
ATOM 1544 C C . LEU A 1 194 ? -4.579 6.763 14.255 1.00 93.25 194 LEU A C 1
ATOM 1546 O O . LEU A 1 194 ? -5.504 6.517 15.029 1.00 93.25 194 LEU A O 1
ATOM 1550 N N . HIS A 1 195 ? -3.637 7.665 14.540 1.00 93.88 195 HIS A N 1
ATOM 1551 C CA . HIS A 1 195 ? -3.584 8.392 15.816 1.00 93.88 195 HIS A CA 1
ATOM 1552 C C . HIS A 1 195 ? -4.776 9.332 16.007 1.00 93.88 195 HIS A C 1
ATOM 1554 O O . HIS A 1 195 ? -5.412 9.315 17.060 1.00 93.88 195 HIS A O 1
ATOM 1560 N N . VAL A 1 196 ? -5.143 10.100 14.976 1.00 94.25 196 VAL A N 1
ATOM 1561 C CA . VAL A 1 196 ? -6.298 11.014 15.022 1.00 94.25 196 VAL A CA 1
ATOM 1562 C C . VAL A 1 196 ? -7.587 10.251 15.318 1.00 94.25 196 VAL A C 1
ATOM 1564 O O . VAL A 1 196 ? -8.357 10.654 16.190 1.00 94.25 196 VAL A O 1
ATOM 1567 N N . ASN A 1 197 ? -7.832 9.138 14.624 1.00 95.50 197 ASN A N 1
ATOM 1568 C CA . ASN A 1 197 ? -9.049 8.361 14.831 1.00 95.50 197 ASN A CA 1
ATOM 1569 C C . ASN A 1 197 ? -9.025 7.608 16.165 1.00 95.50 197 ASN A C 1
ATOM 1571 O O . ASN A 1 197 ? -10.032 7.615 16.868 1.00 95.50 197 ASN A O 1
ATOM 1575 N N . THR A 1 198 ? -7.879 7.067 16.584 1.00 92.75 198 THR A N 1
ATOM 1576 C CA . THR A 1 198 ? -7.728 6.480 17.928 1.00 92.75 198 THR A CA 1
ATOM 1577 C C . THR A 1 198 ? -8.052 7.510 19.014 1.00 92.75 198 THR A C 1
ATOM 1579 O O . THR A 1 198 ? -8.772 7.206 19.963 1.00 92.75 198 THR A O 1
ATOM 1582 N N . HIS A 1 199 ? -7.608 8.761 18.859 1.00 92.81 199 HIS A N 1
ATOM 1583 C CA . HIS A 1 199 ? -7.956 9.826 19.796 1.00 92.81 199 HIS A CA 1
ATOM 1584 C C . HIS A 1 199 ? -9.461 10.141 19.792 1.00 92.81 199 HIS A C 1
ATOM 1586 O O . HIS A 1 199 ? -10.049 10.289 20.863 1.00 92.81 199 HIS A O 1
ATOM 1592 N N . LYS A 1 200 ? -10.114 10.197 18.618 1.00 93.25 200 LYS A N 1
ATOM 1593 C CA . LYS A 1 200 ? -11.581 10.359 18.528 1.00 93.25 200 LYS A CA 1
ATOM 1594 C C . LYS A 1 200 ? -12.314 9.251 19.278 1.00 93.25 200 LYS A C 1
ATOM 1596 O O . LYS A 1 200 ? -13.231 9.547 20.036 1.00 93.25 200 LYS A O 1
ATOM 1601 N N . TYR A 1 201 ? -11.885 8.007 19.099 1.00 94.12 201 TYR A N 1
ATOM 1602 C CA . TYR A 1 201 ? -12.417 6.849 19.808 1.00 94.12 201 TYR A CA 1
ATOM 1603 C C . TYR A 1 201 ? -12.284 6.990 21.330 1.00 94.12 201 TYR A C 1
ATOM 1605 O O . TYR A 1 201 ? -13.291 6.963 22.039 1.00 94.12 201 TYR A O 1
ATOM 1613 N N . LEU A 1 202 ? -11.069 7.235 21.832 1.00 93.00 202 LEU A N 1
ATOM 1614 C CA . LEU A 1 202 ? -10.810 7.377 23.269 1.00 93.00 202 LEU A CA 1
ATOM 1615 C C . LEU A 1 202 ? -11.599 8.540 23.883 1.00 93.00 202 LEU A C 1
ATOM 1617 O O . LEU A 1 202 ? -12.198 8.398 24.951 1.00 93.00 202 LEU A O 1
ATOM 1621 N N . LYS A 1 203 ? -11.647 9.683 23.190 1.00 92.88 203 LYS A N 1
ATOM 1622 C CA . LYS A 1 203 ? -12.438 10.847 23.604 1.00 92.88 203 LYS A CA 1
ATOM 1623 C C . LYS A 1 203 ? -13.937 10.545 23.587 1.00 92.88 203 LYS A C 1
ATOM 1625 O O . LYS A 1 203 ? -14.639 10.926 24.519 1.00 92.88 203 LYS A O 1
ATOM 1630 N N . GLY A 1 204 ? -14.417 9.829 22.571 1.00 94.00 204 GLY A N 1
ATOM 1631 C CA . GLY A 1 204 ? -15.805 9.384 22.451 1.00 94.00 204 GLY A CA 1
ATOM 1632 C C . GLY A 1 204 ? -16.243 8.504 23.619 1.00 94.00 204 GLY A C 1
ATOM 1633 O O . GLY A 1 204 ? -17.324 8.725 24.162 1.00 94.00 204 GLY A O 1
ATOM 1634 N N . ILE A 1 205 ? -15.383 7.580 24.063 1.00 93.69 205 ILE A N 1
ATOM 1635 C CA . ILE A 1 205 ? -15.625 6.762 25.260 1.00 93.69 205 ILE A CA 1
ATOM 1636 C C . ILE A 1 205 ? -15.625 7.633 26.520 1.00 93.69 205 ILE A C 1
ATOM 1638 O O . ILE A 1 205 ? -16.588 7.603 27.286 1.00 93.69 205 ILE A O 1
ATOM 1642 N N . LYS A 1 206 ? -14.562 8.422 26.738 1.00 93.69 206 LYS A N 1
ATOM 1643 C CA . LYS A 1 206 ? -14.368 9.200 27.974 1.00 93.69 206 LYS A CA 1
ATOM 1644 C C . LYS A 1 206 ? -15.464 10.246 28.188 1.00 93.69 206 LYS A C 1
ATOM 1646 O O . LYS A 1 206 ? -15.973 10.388 29.294 1.00 93.69 206 LYS A O 1
ATOM 1651 N N . GLU A 1 207 ? -15.820 10.976 27.135 1.00 94.81 207 GLU A N 1
ATOM 1652 C CA . GLU A 1 207 ? -16.805 12.063 27.181 1.00 94.81 207 GLU A CA 1
ATOM 1653 C C . GLU A 1 207 ? -18.229 11.592 26.850 1.00 94.81 207 GLU A C 1
ATOM 1655 O O . GLU A 1 207 ? -19.136 12.417 26.791 1.00 94.81 207 GLU A O 1
ATOM 1660 N N . LYS A 1 208 ? -18.435 10.284 26.618 1.00 93.25 208 LYS A N 1
ATOM 1661 C CA . LYS A 1 208 ? -19.719 9.689 26.205 1.00 93.25 208 LYS A CA 1
ATOM 1662 C C . LYS A 1 208 ? -20.336 10.390 24.986 1.00 93.25 208 LYS A C 1
ATOM 1664 O O . LYS A 1 208 ? -21.539 10.634 24.936 1.00 93.25 208 LYS A O 1
ATOM 1669 N N . LYS A 1 209 ? -19.504 10.719 23.995 1.00 95.94 209 LYS A N 1
ATOM 1670 C CA . LYS A 1 209 ? -19.916 11.400 22.758 1.00 95.94 209 LYS A CA 1
ATOM 1671 C C . LYS A 1 209 ? -20.114 10.383 21.630 1.00 95.94 209 LYS A C 1
ATOM 1673 O O . LYS A 1 209 ? -19.126 10.007 20.992 1.00 95.94 209 LYS A O 1
ATOM 1678 N N . PRO A 1 210 ? -21.358 9.950 21.339 1.00 94.94 210 PRO A N 1
ATOM 1679 C CA . PRO A 1 210 ? -21.617 8.911 20.342 1.00 94.94 210 PRO A CA 1
ATOM 1680 C C . PRO A 1 210 ? -21.182 9.323 18.930 1.00 94.94 210 PRO A C 1
ATOM 1682 O O . PRO A 1 210 ? -20.730 8.480 18.162 1.00 94.94 210 PRO A O 1
ATOM 1685 N N . GLU A 1 211 ? -21.226 10.615 18.598 1.00 97.00 211 GLU A N 1
ATOM 1686 C CA . GLU A 1 211 ? -20.792 11.141 17.297 1.00 97.00 211 GLU A CA 1
ATOM 1687 C C . GLU A 1 211 ? -19.327 10.808 16.976 1.00 97.00 211 GLU A C 1
ATOM 1689 O O . GLU A 1 211 ? -19.003 10.428 15.850 1.00 97.00 211 GLU A O 1
ATOM 1694 N N . LEU A 1 212 ? -18.435 10.894 17.970 1.00 96.50 212 LEU A N 1
ATOM 1695 C CA . LEU A 1 212 ? -17.016 10.574 17.791 1.00 96.50 212 LEU A CA 1
ATOM 1696 C C . LEU A 1 212 ? -16.798 9.075 17.562 1.00 96.50 212 LEU A C 1
ATOM 1698 O O . LEU A 1 212 ? -15.943 8.697 16.760 1.00 96.50 212 LEU A O 1
ATOM 1702 N N . LEU A 1 213 ? -17.601 8.230 18.216 1.00 96.94 213 LEU A N 1
ATOM 1703 C CA . LEU A 1 213 ? -17.580 6.783 18.006 1.00 96.94 213 LEU A CA 1
ATOM 1704 C C . LEU A 1 213 ? -18.077 6.427 16.601 1.00 96.94 213 LEU A C 1
ATOM 1706 O O . LEU A 1 213 ? -17.473 5.593 15.935 1.00 96.94 213 LEU A O 1
ATOM 1710 N N . VAL A 1 214 ? -19.122 7.098 16.106 1.00 97.19 214 VAL A N 1
ATOM 1711 C CA . VAL A 1 214 ? -19.614 6.905 14.731 1.00 97.19 214 VAL A CA 1
ATOM 1712 C C . VAL A 1 214 ? -18.555 7.298 13.699 1.00 97.19 214 VAL A C 1
ATOM 1714 O O . VAL A 1 214 ? -18.337 6.551 12.745 1.00 97.19 214 VAL A O 1
ATOM 1717 N N . GLN A 1 215 ? -17.853 8.418 13.899 1.00 97.12 215 GLN A N 1
ATOM 1718 C CA . GLN A 1 215 ? -16.743 8.811 13.021 1.00 97.12 215 GLN A CA 1
ATOM 1719 C C . GLN A 1 215 ? -15.611 7.777 13.028 1.00 97.12 215 GLN A C 1
ATOM 1721 O O . GLN A 1 215 ? -15.080 7.442 11.968 1.00 97.12 215 GLN A O 1
ATOM 1726 N N . TYR A 1 216 ? -15.256 7.252 14.207 1.00 97.31 216 TYR A N 1
ATOM 1727 C CA . TYR A 1 216 ? -14.266 6.184 14.311 1.00 97.31 216 TYR A CA 1
ATOM 1728 C C . TYR A 1 216 ? -14.715 4.929 13.561 1.00 97.31 216 TYR A C 1
ATOM 1730 O O . TYR A 1 216 ? -13.946 4.401 12.765 1.00 97.31 216 TYR A O 1
ATOM 1738 N N . ILE A 1 217 ? -15.966 4.491 13.755 1.00 97.62 217 ILE A N 1
ATOM 1739 C CA . ILE A 1 217 ? -16.540 3.327 13.069 1.00 97.62 217 ILE A CA 1
ATOM 1740 C C . ILE A 1 217 ? -16.419 3.489 11.551 1.00 97.62 217 ILE A C 1
ATOM 1742 O O . ILE A 1 217 ? -15.952 2.574 10.880 1.00 97.62 217 ILE A O 1
ATOM 1746 N N . GLN A 1 218 ? -16.799 4.642 10.994 1.00 97.25 218 GLN A N 1
ATOM 1747 C CA . GLN A 1 218 ? -16.718 4.882 9.548 1.00 97.25 218 GLN A CA 1
ATOM 1748 C C . GLN A 1 218 ? -15.291 4.719 9.011 1.00 97.25 218 GLN A C 1
ATOM 1750 O O . GLN A 1 218 ? -15.086 4.029 8.011 1.00 97.25 218 GLN A O 1
ATOM 1755 N N . TRP A 1 219 ? -14.307 5.306 9.694 1.00 97.25 219 TRP A N 1
ATOM 1756 C CA . TRP A 1 219 ? -12.902 5.168 9.319 1.00 97.25 219 TRP A CA 1
ATOM 1757 C C . TRP A 1 219 ? -12.391 3.731 9.502 1.00 97.25 219 TRP A C 1
ATOM 1759 O O . TRP A 1 219 ? -11.773 3.181 8.591 1.00 97.25 219 TRP A O 1
ATOM 1769 N N . ALA A 1 220 ? -12.691 3.095 10.637 1.00 97.25 220 ALA A N 1
ATOM 1770 C CA . ALA A 1 220 ? -12.248 1.741 10.959 1.00 97.25 220 ALA A CA 1
ATOM 1771 C C . ALA A 1 220 ? -12.745 0.733 9.915 1.00 97.25 220 ALA A C 1
ATOM 1773 O O . ALA A 1 220 ? -11.965 -0.074 9.417 1.00 97.25 220 ALA A O 1
ATOM 1774 N N . LYS A 1 221 ? -14.013 0.837 9.501 1.00 96.44 221 LYS A N 1
ATOM 1775 C CA . LYS A 1 221 ? -14.578 0.003 8.432 1.00 96.44 221 LYS A CA 1
ATOM 1776 C C . LYS A 1 221 ? -13.829 0.151 7.112 1.00 96.44 221 LYS A C 1
ATOM 1778 O O . LYS A 1 221 ? -13.583 -0.845 6.443 1.00 96.44 221 LYS A O 1
ATOM 1783 N N . GLN A 1 222 ? -13.470 1.374 6.721 1.00 95.06 222 GLN A N 1
ATOM 1784 C CA . GLN A 1 222 ? -12.697 1.605 5.497 1.00 95.06 222 GLN A CA 1
ATOM 1785 C C . GLN A 1 222 ? -11.287 1.020 5.610 1.00 95.06 222 GLN A C 1
ATOM 1787 O O . GLN A 1 222 ? -10.824 0.367 4.680 1.00 95.06 222 GLN A O 1
ATOM 1792 N N . GLN A 1 223 ? -10.635 1.203 6.759 1.00 94.50 223 GLN A N 1
ATOM 1793 C CA . GLN A 1 223 ? -9.286 0.703 7.001 1.00 94.50 223 GLN A CA 1
ATOM 1794 C C . GLN A 1 223 ? -9.224 -0.832 6.971 1.00 94.50 223 GLN A C 1
ATOM 1796 O O . GLN A 1 223 ? -8.343 -1.400 6.328 1.00 94.50 223 GLN A O 1
ATOM 1801 N N . LEU A 1 224 ? -10.177 -1.508 7.621 1.00 95.38 224 LEU A N 1
ATOM 1802 C CA . LEU A 1 224 ? -10.210 -2.970 7.746 1.00 95.38 224 LEU A CA 1
ATOM 1803 C C . LEU A 1 224 ? -10.450 -3.703 6.418 1.00 95.38 224 LEU A C 1
ATOM 1805 O O . LEU A 1 224 ? -10.044 -4.858 6.291 1.00 95.38 224 LEU A O 1
ATOM 1809 N N . ARG A 1 225 ? -11.043 -3.033 5.417 1.00 93.44 225 ARG A N 1
ATOM 1810 C CA . ARG A 1 225 ? -11.210 -3.592 4.063 1.00 93.44 225 ARG A CA 1
ATOM 1811 C C . ARG A 1 225 ? -9.882 -3.878 3.365 1.00 93.44 225 ARG A C 1
ATOM 1813 O O . ARG A 1 225 ? -9.830 -4.783 2.543 1.00 93.44 225 ARG A O 1
ATOM 1820 N N . PHE A 1 226 ? -8.840 -3.111 3.679 1.00 91.69 226 PHE A N 1
ATOM 1821 C CA . PHE A 1 226 ? -7.543 -3.198 3.002 1.00 91.69 226 PHE A CA 1
ATOM 1822 C C . PHE A 1 226 ? -6.435 -3.677 3.940 1.00 91.69 226 PHE A C 1
ATOM 1824 O O . PHE A 1 226 ? -5.635 -4.531 3.577 1.00 91.69 226 PHE A O 1
ATOM 1831 N N . LYS A 1 227 ? -6.413 -3.155 5.171 1.00 92.81 227 LYS A N 1
ATOM 1832 C CA . LYS A 1 227 ? -5.373 -3.411 6.171 1.00 92.81 227 LYS A CA 1
ATOM 1833 C C . LYS A 1 227 ? -6.029 -3.868 7.474 1.00 92.81 227 LYS A C 1
ATOM 1835 O O . LYS A 1 227 ? -6.178 -3.057 8.397 1.00 92.81 227 LYS A O 1
ATOM 1840 N N . PRO A 1 228 ? -6.458 -5.139 7.572 1.00 93.12 228 PRO A N 1
ATOM 1841 C CA . PRO A 1 228 ? -7.036 -5.655 8.803 1.00 93.12 228 PRO A CA 1
ATOM 1842 C C . PRO A 1 228 ? -5.993 -5.591 9.923 1.00 93.12 228 PRO A C 1
ATOM 1844 O O . PRO A 1 228 ? -4.828 -5.945 9.741 1.00 93.12 228 PRO A O 1
ATOM 1847 N N . ARG A 1 229 ? -6.387 -5.076 11.086 1.00 92.44 229 ARG A N 1
ATOM 1848 C CA . ARG A 1 229 ? -5.532 -4.983 12.276 1.00 92.44 229 ARG A CA 1
ATOM 1849 C C . ARG A 1 229 ? -6.351 -5.399 13.482 1.00 92.44 229 ARG A C 1
ATOM 1851 O O . ARG A 1 229 ? -7.486 -4.948 13.634 1.00 92.44 229 ARG A O 1
ATOM 1858 N N . ILE A 1 230 ? -5.763 -6.223 14.344 1.00 92.50 230 ILE A N 1
ATOM 1859 C CA . ILE A 1 230 ? -6.432 -6.744 15.543 1.00 92.50 230 ILE A CA 1
ATOM 1860 C C . ILE A 1 230 ? -6.894 -5.587 16.436 1.00 92.50 230 ILE A C 1
ATOM 1862 O O . ILE A 1 230 ? -8.014 -5.601 16.938 1.00 92.50 230 ILE A O 1
ATOM 1866 N N . GLU A 1 231 ? -6.061 -4.559 16.599 1.00 91.62 231 GLU A N 1
ATOM 1867 C CA . GLU A 1 231 ? -6.367 -3.399 17.437 1.00 91.62 231 GLU A CA 1
ATOM 1868 C C . GLU A 1 231 ? -7.599 -2.641 16.927 1.00 91.62 231 GLU A C 1
ATOM 1870 O O . GLU A 1 231 ? -8.491 -2.323 17.708 1.00 91.62 231 GLU A O 1
ATOM 1875 N N . ILE A 1 232 ? -7.689 -2.432 15.610 1.00 94.94 232 ILE A N 1
ATOM 1876 C CA . ILE A 1 232 ? -8.807 -1.713 14.985 1.00 94.94 232 ILE A CA 1
ATOM 1877 C C . ILE A 1 232 ? -10.100 -2.528 15.088 1.00 94.94 232 ILE A C 1
ATOM 1879 O O . ILE A 1 232 ? -11.154 -1.960 15.360 1.00 94.94 232 ILE A O 1
ATOM 1883 N N . TYR A 1 233 ? -10.036 -3.855 14.932 1.00 95.88 233 TYR A N 1
ATOM 1884 C CA . TYR A 1 233 ? -11.194 -4.721 15.167 1.00 95.88 233 TYR A CA 1
ATOM 1885 C C . TYR A 1 233 ? -11.705 -4.625 16.603 1.00 95.88 233 TYR A C 1
ATOM 1887 O O . TYR A 1 233 ? -12.902 -4.447 16.807 1.00 95.88 233 TYR A O 1
ATOM 1895 N N . ARG A 1 234 ? -10.817 -4.717 17.600 1.00 95.12 234 ARG A N 1
ATOM 1896 C CA . ARG A 1 234 ? -11.206 -4.634 19.018 1.00 95.12 234 ARG A CA 1
ATOM 1897 C C . ARG A 1 234 ? -11.888 -3.304 19.338 1.00 95.12 234 ARG A C 1
ATOM 1899 O O . ARG A 1 234 ? -12.968 -3.293 19.927 1.00 95.12 234 ARG A O 1
ATOM 1906 N N . ASP A 1 235 ? -11.289 -2.201 18.903 1.00 95.00 235 ASP A N 1
ATOM 1907 C CA . ASP A 1 235 ? -11.837 -0.861 19.116 1.00 95.00 235 ASP A CA 1
ATOM 1908 C C . ASP A 1 235 ? -13.179 -0.675 18.381 1.00 95.00 235 ASP A C 1
ATOM 1910 O O . ASP A 1 235 ? -14.129 -0.127 18.947 1.00 95.00 235 ASP A O 1
ATOM 1914 N N . LEU A 1 236 ? -13.304 -1.186 17.147 1.00 96.81 236 LEU A N 1
ATOM 1915 C CA . LEU A 1 236 ? -14.553 -1.173 16.376 1.00 96.81 236 LEU A CA 1
ATOM 1916 C C . LEU A 1 236 ? -15.664 -1.946 17.096 1.00 96.81 236 LEU A C 1
ATOM 1918 O O . LEU A 1 236 ? -16.766 -1.425 17.266 1.00 96.81 236 LEU A O 1
ATOM 1922 N N . LEU A 1 237 ? -15.377 -3.167 17.545 1.00 96.88 237 LEU A N 1
ATOM 1923 C CA . LEU A 1 237 ? -16.331 -4.018 18.254 1.00 96.88 237 LEU A CA 1
ATOM 1924 C C . LEU A 1 237 ? -16.794 -3.375 19.565 1.00 96.88 237 LEU A C 1
ATOM 1926 O O . LEU A 1 237 ? -17.986 -3.401 19.875 1.00 96.88 237 LEU A O 1
ATOM 1930 N N . LEU A 1 238 ? -15.883 -2.738 20.304 1.00 95.19 238 LEU A N 1
ATOM 1931 C CA . LEU A 1 238 ? -16.238 -1.990 21.507 1.00 95.19 238 LEU A CA 1
ATOM 1932 C C . LEU A 1 238 ? -17.146 -0.794 21.186 1.00 95.19 238 LEU A C 1
ATOM 1934 O O . LEU A 1 238 ? -18.161 -0.608 21.859 1.00 95.19 238 LEU A O 1
ATOM 1938 N N . CYS A 1 239 ? -16.843 -0.023 20.135 1.00 95.56 239 CYS A N 1
ATOM 1939 C CA . CYS A 1 239 ? -17.712 1.071 19.688 1.00 95.56 239 CYS A CA 1
ATOM 1940 C C . CYS A 1 239 ? -19.120 0.579 19.341 1.00 95.56 239 CYS A C 1
ATOM 1942 O O . CYS A 1 239 ? -20.106 1.169 19.783 1.00 95.56 239 CYS A O 1
ATOM 1944 N N . LEU A 1 240 ? -19.221 -0.499 18.559 1.00 96.50 240 LEU A N 1
ATOM 1945 C CA . LEU A 1 240 ? -20.502 -1.066 18.135 1.00 96.50 240 LEU A CA 1
ATOM 1946 C C . LEU A 1 240 ? -21.320 -1.560 19.332 1.00 96.50 240 LEU A C 1
ATOM 1948 O O . LEU A 1 240 ? -22.522 -1.305 19.388 1.00 96.50 240 LEU A O 1
ATOM 1952 N N . LYS A 1 241 ? -20.662 -2.176 20.321 1.00 95.19 241 LYS A N 1
ATOM 1953 C CA . LYS A 1 241 ? -21.294 -2.616 21.569 1.00 95.19 241 LYS A CA 1
ATOM 1954 C C . LYS A 1 241 ? -21.813 -1.443 22.406 1.00 95.19 241 LYS A C 1
ATOM 1956 O O . LYS A 1 241 ? -22.947 -1.488 22.872 1.00 95.19 241 LYS A O 1
ATOM 1961 N N . ILE A 1 242 ? -21.021 -0.376 22.566 1.00 94.38 242 ILE A N 1
ATOM 1962 C CA . ILE A 1 242 ? -21.430 0.841 23.295 1.00 94.38 242 ILE A CA 1
ATOM 1963 C C . ILE A 1 242 ? -22.640 1.503 22.624 1.00 94.38 242 ILE A C 1
ATOM 1965 O O . ILE A 1 242 ? -23.555 1.953 23.308 1.00 94.38 242 ILE A O 1
ATOM 1969 N N . LEU A 1 243 ? -22.657 1.546 21.290 1.00 95.69 243 LEU A N 1
ATOM 1970 C CA . LEU A 1 243 ? -23.748 2.129 20.506 1.00 95.69 243 LEU A CA 1
ATOM 1971 C C . LEU A 1 243 ? -24.931 1.171 20.277 1.00 95.69 243 LEU A C 1
ATOM 1973 O O . LEU A 1 243 ? -25.844 1.530 19.538 1.00 95.69 243 LEU A O 1
ATOM 1977 N N . GLN A 1 244 ? -24.914 -0.027 20.874 1.00 96.25 244 GLN A N 1
ATOM 1978 C CA . GLN A 1 244 ? -25.970 -1.044 20.763 1.00 96.25 244 GLN A CA 1
ATOM 1979 C C . GLN A 1 244 ? -26.297 -1.455 19.313 1.00 96.25 244 GLN A C 1
ATOM 1981 O O . GLN A 1 244 ? -27.437 -1.759 18.967 1.00 96.25 244 GLN A O 1
ATOM 1986 N N . ARG A 1 245 ? -25.285 -1.482 18.439 1.00 96.56 245 ARG A N 1
ATOM 1987 C CA . ARG A 1 245 ? -25.420 -1.879 17.028 1.00 96.56 245 ARG A CA 1
ATOM 1988 C C . ARG A 1 245 ? -25.142 -3.369 16.850 1.00 96.56 245 ARG A C 1
ATOM 1990 O O . ARG A 1 245 ? -24.131 -3.753 16.267 1.00 96.56 245 ARG A O 1
ATOM 1997 N N . GLU A 1 246 ? -26.037 -4.201 17.373 1.00 94.81 246 GLU A N 1
ATOM 1998 C CA . GLU A 1 246 ? -25.804 -5.645 17.515 1.00 94.81 246 GLU A CA 1
ATOM 1999 C C . GLU A 1 246 ? -25.592 -6.372 16.176 1.00 94.81 246 GLU A C 1
ATOM 2001 O O . GLU A 1 246 ? -24.692 -7.199 16.052 1.00 94.81 246 GLU A O 1
ATOM 2006 N N . SER A 1 247 ? -26.358 -6.029 15.137 1.00 96.06 247 SER A N 1
ATOM 2007 C CA . SER A 1 247 ? -26.218 -6.657 13.815 1.00 96.06 247 SER A CA 1
ATOM 2008 C C . SER A 1 247 ? -24.845 -6.394 13.189 1.00 96.06 247 SER A C 1
ATOM 2010 O O . SER A 1 247 ? -24.196 -7.312 12.687 1.00 96.06 247 SER A O 1
ATOM 2012 N N . GLU A 1 248 ? -24.370 -5.148 13.259 1.00 96.62 248 GLU A N 1
ATOM 2013 C CA . GLU A 1 248 ? -23.028 -4.774 12.813 1.00 96.62 248 GLU A CA 1
ATOM 2014 C C . GLU A 1 248 ? -21.951 -5.438 13.678 1.00 96.62 248 GLU A C 1
ATOM 2016 O O . GLU A 1 248 ? -20.955 -5.925 13.147 1.00 96.62 248 GLU A O 1
ATOM 2021 N N . TYR A 1 249 ? -22.150 -5.479 14.999 1.00 97.00 249 TYR A N 1
ATOM 2022 C CA . TYR A 1 249 ? -21.220 -6.112 15.932 1.00 97.00 249 TYR A CA 1
ATOM 2023 C C . TYR A 1 249 ? -20.982 -7.582 15.570 1.00 97.00 249 TYR A C 1
ATOM 2025 O O . TYR A 1 249 ? -19.834 -7.988 15.400 1.00 97.00 249 TYR A O 1
ATOM 2033 N N . GLN A 1 250 ? -22.052 -8.356 15.372 1.00 96.44 250 GLN A N 1
ATOM 2034 C CA . GLN A 1 250 ? -21.947 -9.772 15.014 1.00 96.44 250 GLN A CA 1
ATOM 2035 C C . GLN A 1 250 ? -21.290 -9.975 13.642 1.00 96.44 250 GLN A C 1
ATOM 2037 O O . GLN A 1 250 ? -20.466 -10.875 13.476 1.00 96.44 250 GLN A O 1
ATOM 2042 N N . ALA A 1 251 ? -21.591 -9.114 12.664 1.00 96.56 251 ALA A N 1
ATOM 2043 C CA . ALA A 1 251 ? -20.958 -9.173 11.348 1.00 96.56 251 ALA A CA 1
ATOM 2044 C C . ALA A 1 251 ? -19.434 -8.977 11.435 1.00 96.56 251 ALA A C 1
ATOM 2046 O O . ALA A 1 251 ? -18.677 -9.807 10.927 1.00 96.56 251 ALA A O 1
ATOM 2047 N N . TYR A 1 252 ? -18.978 -7.930 12.130 1.00 96.38 252 TYR A N 1
ATOM 2048 C CA . TYR A 1 252 ? -17.547 -7.652 12.280 1.00 96.38 252 TYR A CA 1
ATOM 2049 C C . TYR A 1 252 ? -16.838 -8.629 13.217 1.00 96.38 252 TYR A C 1
ATOM 2051 O O . TYR A 1 252 ? -15.655 -8.886 13.018 1.00 96.38 252 TYR A O 1
ATOM 2059 N N . LEU A 1 253 ? -17.529 -9.205 14.204 1.00 95.94 253 LEU A N 1
ATOM 2060 C CA . LEU A 1 253 ? -16.960 -10.239 15.069 1.00 95.94 253 LEU A CA 1
ATOM 2061 C C . LEU A 1 253 ? -16.665 -11.509 14.265 1.00 95.94 253 LEU A C 1
ATOM 2063 O O . LEU A 1 253 ? -15.559 -12.041 14.341 1.00 95.94 253 LEU A O 1
ATOM 2067 N N . ASN A 1 254 ? -17.623 -11.943 13.443 1.00 94.44 254 ASN A N 1
ATOM 2068 C CA . ASN A 1 254 ? -17.443 -13.081 12.545 1.00 94.44 254 ASN A CA 1
ATOM 2069 C C . ASN A 1 254 ? -16.318 -12.829 11.532 1.00 94.44 254 ASN A C 1
ATOM 2071 O O . ASN A 1 254 ? -15.512 -13.718 11.261 1.00 94.44 254 ASN A O 1
ATOM 2075 N N . GLU A 1 255 ? -16.240 -11.620 10.973 1.00 94.62 255 GLU A N 1
ATOM 2076 C CA . GLU A 1 255 ? -15.147 -11.228 10.077 1.00 94.62 255 GLU A CA 1
ATOM 2077 C C . GLU A 1 255 ? -13.787 -11.281 10.792 1.00 94.62 255 GLU A C 1
ATOM 2079 O O . GLU A 1 255 ? -12.835 -11.868 10.276 1.00 94.62 255 GLU A O 1
ATOM 2084 N N . ALA A 1 256 ? -13.700 -10.726 12.002 1.00 94.06 256 ALA A N 1
ATOM 2085 C CA . ALA A 1 256 ? -12.482 -10.696 12.803 1.00 94.06 256 ALA A CA 1
ATOM 2086 C C . ALA A 1 256 ? -11.981 -12.109 13.144 1.00 94.06 256 ALA A C 1
ATOM 2088 O O . ALA A 1 256 ? -10.803 -12.403 12.949 1.00 94.06 256 ALA A O 1
ATOM 2089 N N . GLN A 1 257 ? -12.879 -13.004 13.569 1.00 92.06 257 GLN A N 1
ATOM 2090 C CA . GLN A 1 257 ? -12.564 -14.402 13.883 1.00 92.06 257 GLN A CA 1
ATOM 2091 C C . GLN A 1 257 ? -12.093 -15.193 12.657 1.00 92.06 257 GLN A C 1
ATOM 2093 O O . GLN A 1 257 ? -11.170 -15.993 12.769 1.00 92.06 257 GLN A O 1
ATOM 2098 N N . LYS A 1 258 ? -12.675 -14.947 11.476 1.00 90.12 258 LYS A N 1
ATOM 2099 C CA . LYS A 1 258 ? -12.195 -15.550 10.221 1.00 90.12 258 LYS A CA 1
ATOM 2100 C C . LYS A 1 258 ? -10.800 -15.052 9.845 1.00 90.12 258 LYS A C 1
ATOM 2102 O O . LYS A 1 258 ? -9.956 -15.838 9.431 1.00 90.12 258 LYS A O 1
ATOM 2107 N N . THR A 1 259 ? -10.562 -13.752 10.016 1.00 90.69 259 THR A N 1
ATOM 2108 C CA . THR A 1 259 ? -9.284 -13.106 9.671 1.00 90.69 259 THR A CA 1
ATOM 2109 C C . THR A 1 259 ? -8.168 -13.500 10.646 1.00 90.69 259 THR A C 1
ATOM 2111 O O . THR A 1 259 ? -7.011 -13.617 10.256 1.00 90.69 259 THR A O 1
ATOM 2114 N N . TYR A 1 260 ? -8.496 -13.699 11.925 1.00 90.25 260 TYR A N 1
ATOM 2115 C CA . TYR A 1 260 ? -7.551 -14.039 12.990 1.00 90.25 260 TYR A CA 1
ATOM 2116 C C . TYR A 1 260 ? -8.102 -15.182 13.862 1.00 90.25 260 TYR A C 1
ATOM 2118 O O . TYR A 1 260 ? -8.513 -14.946 15.000 1.00 90.25 260 TYR A O 1
ATOM 2126 N N . PRO A 1 261 ? -8.073 -16.436 13.375 1.00 86.94 261 PRO A N 1
ATOM 2127 C CA . PRO A 1 261 ? -8.677 -17.575 14.076 1.00 86.94 261 PRO A CA 1
ATOM 2128 C C . PRO A 1 261 ? -8.002 -17.910 15.414 1.00 86.94 261 PRO A C 1
ATOM 2130 O O . PRO A 1 261 ? -8.624 -18.494 16.295 1.00 86.94 261 PRO A O 1
ATOM 2133 N N . ASN A 1 262 ? -6.742 -17.505 15.597 1.00 84.81 262 ASN A N 1
ATOM 2134 C CA . ASN A 1 262 ? -5.989 -17.731 16.835 1.00 84.81 262 ASN A CA 1
ATOM 2135 C C . ASN A 1 262 ? -6.262 -16.671 17.918 1.00 84.81 262 ASN A C 1
ATOM 2137 O O . ASN A 1 262 ? -5.758 -16.791 19.034 1.00 84.81 262 ASN A O 1
ATOM 2141 N N . GLU A 1 263 ? -7.008 -15.610 17.601 1.00 85.88 263 GLU A N 1
ATOM 2142 C CA . GLU A 1 263 ? -7.317 -14.542 18.547 1.00 85.88 263 GLU A CA 1
ATOM 2143 C C . GLU A 1 263 ? -8.610 -14.869 19.306 1.00 85.88 263 GLU A C 1
ATOM 2145 O O . GLU A 1 263 ? -9.719 -14.769 18.778 1.00 85.88 263 GLU A O 1
ATOM 2150 N N . LEU A 1 264 ? -8.456 -15.268 20.570 1.00 79.12 264 LEU A N 1
ATOM 2151 C CA . LEU A 1 264 ? -9.561 -15.736 21.413 1.00 79.12 264 LEU A CA 1
ATOM 2152 C C . LEU A 1 264 ? -10.310 -14.592 22.110 1.00 79.12 264 LEU A C 1
ATOM 2154 O O . LEU A 1 264 ? -11.459 -14.762 22.521 1.00 79.12 264 LEU A O 1
ATOM 2158 N N . HIS A 1 265 ? -9.686 -13.418 22.255 1.00 83.56 265 HIS A N 1
ATOM 2159 C CA . HIS A 1 265 ? -10.224 -12.341 23.080 1.00 83.56 265 HIS A CA 1
ATOM 2160 C C . HIS A 1 265 ? -10.383 -11.021 22.312 1.00 83.56 265 HIS A C 1
ATOM 2162 O O . HIS A 1 265 ? -9.515 -10.145 22.297 1.00 83.56 265 HIS A O 1
ATOM 2168 N N . TRP A 1 266 ? -11.577 -10.837 21.748 1.00 85.19 266 TRP A N 1
ATOM 2169 C CA . TRP A 1 266 ? -11.959 -9.634 20.996 1.00 85.19 266 TRP A CA 1
ATOM 2170 C C . TRP A 1 266 ? -12.445 -8.465 21.862 1.00 85.19 266 TRP A C 1
ATOM 2172 O O . TRP A 1 266 ? -12.439 -7.323 21.414 1.00 85.19 266 TRP A O 1
ATOM 2182 N N . LEU A 1 267 ? -12.827 -8.731 23.112 1.00 75.19 267 LEU A N 1
ATOM 2183 C CA . LEU A 1 267 ? -13.238 -7.710 24.085 1.00 75.19 267 LEU A CA 1
ATOM 2184 C C . LEU A 1 267 ? -12.289 -7.600 25.283 1.00 75.19 267 LEU A C 1
ATOM 2186 O O . LEU A 1 267 ? -12.534 -6.785 26.170 1.00 75.19 267 LEU A O 1
ATOM 2190 N N . ALA A 1 268 ? -11.213 -8.394 25.333 1.00 52.09 268 ALA A N 1
ATOM 2191 C CA . ALA A 1 268 ? -10.216 -8.198 26.372 1.00 52.09 268 ALA A CA 1
ATOM 2192 C C . ALA A 1 268 ? -9.445 -6.924 26.047 1.00 52.09 268 ALA A C 1
ATOM 2194 O O . ALA A 1 268 ? -8.628 -6.873 25.124 1.00 52.09 268 ALA A O 1
ATOM 2195 N N . THR A 1 269 ? -9.691 -5.890 26.840 1.00 42.88 269 THR A N 1
ATOM 2196 C CA . THR A 1 269 ? -8.727 -4.823 27.035 1.00 42.88 269 THR A CA 1
ATOM 2197 C C . THR A 1 269 ? -7.442 -5.490 27.512 1.00 42.88 269 THR A C 1
ATOM 2199 O O . THR A 1 269 ? -7.268 -5.743 28.703 1.00 42.88 269 THR A O 1
ATOM 2202 N N . LYS A 1 270 ? -6.501 -5.782 26.601 1.00 40.50 270 LYS A N 1
ATOM 2203 C CA . LYS A 1 270 ? -5.099 -5.708 27.005 1.00 40.50 270 LYS A CA 1
ATOM 2204 C C . LYS A 1 270 ? -4.991 -4.303 27.551 1.00 40.50 270 LYS A C 1
ATOM 2206 O O . LYS A 1 270 ? -5.148 -3.357 26.779 1.00 40.50 270 LYS A O 1
ATOM 2211 N N . ASN A 1 271 ? -4.860 -4.187 28.869 1.00 34.06 271 ASN A N 1
ATOM 2212 C CA . ASN A 1 271 ? -4.536 -2.940 29.523 1.00 34.06 271 ASN A CA 1
ATOM 2213 C C . ASN A 1 271 ? -3.363 -2.363 28.731 1.00 34.06 271 ASN A C 1
ATOM 2215 O O . ASN A 1 271 ? -2.224 -2.793 28.896 1.00 34.06 271 ASN A O 1
ATOM 2219 N N . LYS A 1 272 ? -3.638 -1.412 27.833 1.00 39.34 272 LYS A N 1
ATOM 2220 C CA . LYS A 1 272 ? -2.686 -0.350 27.580 1.00 39.34 272 LYS A CA 1
ATOM 2221 C C . LYS A 1 272 ? -2.621 0.300 28.945 1.00 39.34 272 LYS A C 1
ATOM 2223 O O . LYS A 1 272 ? -3.503 1.073 29.301 1.00 39.34 272 LYS A O 1
ATOM 2228 N N . THR A 1 273 ? -1.683 -0.162 29.762 1.00 28.45 273 THR A N 1
ATOM 2229 C CA . THR A 1 273 ? -1.218 0.553 30.934 1.00 28.45 273 THR A CA 1
ATOM 2230 C C . THR A 1 273 ? -0.789 1.904 30.400 1.00 28.45 273 THR A C 1
ATOM 2232 O O . THR A 1 273 ? 0.300 2.062 29.860 1.00 28.45 273 THR A O 1
ATOM 2235 N N . ILE A 1 274 ? -1.741 2.830 30.431 1.00 39.25 274 ILE A N 1
ATOM 2236 C CA . ILE A 1 274 ? -1.509 4.258 30.419 1.00 39.25 274 ILE A CA 1
ATOM 2237 C C . ILE A 1 274 ? -0.955 4.519 31.817 1.00 39.25 274 ILE A C 1
ATOM 2239 O O . ILE A 1 274 ? -1.708 4.842 32.730 1.00 39.25 274 ILE A O 1
ATOM 2243 N N . ASN A 1 275 ? 0.333 4.235 31.981 1.00 31.30 275 ASN A N 1
ATOM 2244 C CA . ASN A 1 275 ? 1.171 4.831 33.006 1.00 31.30 275 ASN A CA 1
ATOM 2245 C C . ASN A 1 275 ? 2.197 5.678 32.266 1.00 31.30 275 ASN A C 1
ATOM 2247 O O . ASN A 1 275 ? 2.807 5.130 31.318 1.00 31.30 275 ASN A O 1
#

Secondary structure (DSSP, 8-state):
-TTTSTTT-S-TT-HHHHHHHHHHHHHHH-TTSPPP-TT--S-S-HHHHHHHHHHHHHHHHHHHHHHHHHHHHHSTT-S-HHHHHHHHHHHHHHHHHHHHS--GGG-HHHHHHHHHHHHHHHHHT-TT-PPP---TTHHHHHHHHHHHHHHHHHHHHHHHHHHHHHHHHHTTT---GGGGG-S--STTHHHHHHHHHHHHHHHHHHTT-HHHHHHHHHHHHHHHTTS--HHHHHHHHHHHHHTT-HHHHHHHHHHHHHH-TT---SS--------

Radius of gyration: 24.89 Å; chains: 1; bounding box: 52×53×72 Å

pLDDT: mean 88.0, std 11.69, range [28.45, 97.62]

Organism: NCBI:txid1673741

InterPro domains:
  IPR021797 Virulence factor membrane-bound polymerase, C-terminal [PF11846] (86-266)
  IPR051533 O-antigen ligase-like [PTHR37422] (1-135)

Foldseek 3Di:
DCVVCQAAAQAPLACLVCQLLVVLVVCVVPVPDDHDPNFCRAPQAQLVRQCNHGHVVSVVVVVVVVVVLVVLVVPDPLDDPVRVVVLCVQLVVLNVNNGGHDHCVLVVVSVVVNVVSSVVSNVSSDPPDDDDDDDPPPVVVVVVCVCCVPVVVVVVLVVVQVVLLVVCVVLLNPPLVCNVVRPDCPPCVVVNVVSVLVVLLVCCVVVVPLVSLVVSLVVLVVCCSNNNDLVSLLSNLVSCVSVVVVVVNVVSVVVSCSSPVPDPDSPDPPPPPSD